Protein AF-A0A8S4R2Z7-F1 (afdb_monomer)

Foldseek 3Di:
DPPLVVLQVVVLVVLCVVVVHDVVNVDDSVVSCVVVVDDRVVVVVLVVLVVLVVVLVPDPPPDCSVVQQVDDPPPDDDDPDDDDQGSVNVNVLSVQWDWDDDPFWIKTKGDNDPPDAIDIDTGGPVQVVQWPDKDDPDSFWIWTWGDPDPPDWIEIEIEGDADALPDDVVSRVVRLVSVLVVLVPGTPHYDYDYDLNWQLAADDPPQCQAAAHQRHDDGDPSNVSVSVSCVVSSHHPVVRNDHDDDPVVVVVVVPPDDD

Radius of gyration: 25.06 Å; Cα contacts (8 Å, |Δi|>4): 316; chains: 1; bounding box: 54×55×68 Å

Sequence (259 aa):
MGLIRRLRVTQRAMERAMLGVSLRDRIRNVEIRRRTKVTDIAQRVAKLKWQWAGHIVRRKDGRWGPKVLEWQPRTGKRSVGRPPTRWTDDIKRVAGEEVREYKDYIFYYKGETKGLHGVGFMVKKELKESIIQFRSKSERIAVLDLALQEGKDPWSIIQVYAPTEQAKEEDKDLFYASLLDTIEESNKNKIVMGDFNSQIGCQQEGENNVIGLYSQGKRNKNGQKLIDLALESNLRIMNTYYKKKNKQEMDMDLTGWKT

InterPro domains:
  IPR027124 SWR1-complex protein 5/Craniofacial development protein 1/2 [PTHR23227] (104-246)
  IPR036691 Endonuclease/exonuclease/phosphatase superfamily [G3DSA:3.60.10.10] (85-256)
  IPR036691 Endonuclease/exonuclease/phosphatase superfamily [SSF56219] (101-202)

Secondary structure (DSSP, 8-state):
-HHHHHHHHHHHHHHHHHTT--GGG---HHHHHHHH-PPPHHHHHHHHHHHHHHHHHT--S--HHHHHHH----SSPPPSSSPPPPHHHHHHHHH-EEEEE-SSEEEEEE--STTS--EEEEEEGGGGGGEEEEEEEETTEEEEEE--STTSPPEEEEEEEPPPTTS-HHHHHHHHHHHHHHHHHS-SEEEEEEE------S--TT-TTTS-TT--S---HHHHHHHHHHHHTT---GGGSS-PPPHHHHHHHTT----

Structure (mmCIF, N/CA/C/O backbone):
data_AF-A0A8S4R2Z7-F1
#
_entry.id   AF-A0A8S4R2Z7-F1
#
loop_
_atom_site.group_PDB
_atom_site.id
_atom_site.type_symbol
_atom_site.label_atom_id
_atom_site.label_alt_id
_atom_site.label_comp_id
_atom_site.label_asym_id
_atom_site.label_entity_id
_atom_site.label_seq_id
_atom_site.pdbx_PDB_ins_code
_atom_site.Cartn_x
_atom_site.Cartn_y
_atom_site.Cartn_z
_atom_site.occupancy
_atom_site.B_iso_or_equiv
_atom_site.auth_seq_id
_atom_site.auth_comp_id
_atom_site.auth_asym_id
_atom_site.auth_atom_id
_atom_site.pdbx_PDB_model_num
ATOM 1 N N . MET A 1 1 ? 9.641 -14.930 -25.632 1.00 48.28 1 MET A N 1
ATOM 2 C CA . MET A 1 1 ? 10.493 -13.783 -25.225 1.00 48.28 1 MET A CA 1
ATOM 3 C C . MET A 1 1 ? 11.290 -13.153 -26.380 1.00 48.28 1 MET A C 1
ATOM 5 O O . MET A 1 1 ? 11.565 -11.964 -26.303 1.00 48.28 1 MET A O 1
ATOM 9 N N . GLY A 1 2 ? 11.634 -13.871 -27.464 1.00 60.50 2 GLY A N 1
ATOM 10 C CA . GLY A 1 2 ? 12.491 -13.328 -28.539 1.00 60.50 2 GLY A CA 1
ATOM 11 C C . GLY A 1 2 ? 11.879 -12.236 -29.436 1.00 60.50 2 GLY A C 1
ATOM 12 O O . GLY A 1 2 ? 12.575 -11.291 -29.796 1.00 60.50 2 GLY A O 1
ATOM 13 N N . LEU A 1 3 ? 10.584 -12.315 -29.767 1.00 68.81 3 LEU A N 1
ATOM 14 C CA . LEU A 1 3 ? 9.960 -11.428 -30.764 1.00 68.81 3 LEU A CA 1
ATOM 15 C C . LEU A 1 3 ? 9.839 -9.966 -30.299 1.00 68.81 3 LEU A C 1
ATOM 17 O O . LEU A 1 3 ? 10.241 -9.057 -31.015 1.00 68.81 3 LEU A O 1
ATOM 21 N N . ILE A 1 4 ? 9.362 -9.736 -29.071 1.00 71.94 4 ILE A N 1
ATOM 22 C CA . ILE A 1 4 ? 9.230 -8.383 -28.493 1.00 71.94 4 ILE A CA 1
ATOM 23 C C . ILE A 1 4 ? 10.600 -7.703 -28.377 1.00 71.94 4 ILE A C 1
ATOM 25 O O . ILE A 1 4 ? 10.726 -6.505 -28.620 1.00 71.94 4 ILE A O 1
ATOM 29 N N . ARG A 1 5 ? 11.647 -8.471 -28.047 1.00 73.69 5 ARG A N 1
ATOM 30 C CA . ARG A 1 5 ? 13.020 -7.958 -27.995 1.00 73.69 5 ARG A CA 1
ATOM 31 C C . ARG A 1 5 ? 13.500 -7.522 -29.379 1.00 73.69 5 ARG A C 1
ATOM 33 O O . ARG A 1 5 ? 14.071 -6.444 -29.478 1.00 73.69 5 ARG A O 1
ATOM 40 N N . ARG A 1 6 ? 13.230 -8.307 -30.430 1.00 75.69 6 ARG A N 1
ATOM 41 C CA . ARG A 1 6 ? 13.556 -7.940 -31.821 1.00 75.69 6 ARG A CA 1
ATOM 42 C C . ARG A 1 6 ? 12.826 -6.666 -32.248 1.00 75.69 6 ARG A C 1
ATOM 44 O O . ARG A 1 6 ? 13.482 -5.735 -32.687 1.00 75.69 6 ARG A O 1
ATOM 51 N N . LEU A 1 7 ? 11.519 -6.571 -31.990 1.00 79.38 7 LEU A N 1
ATOM 52 C CA . LEU A 1 7 ? 10.728 -5.370 -32.293 1.00 79.38 7 LEU A CA 1
ATOM 53 C C . LEU A 1 7 ? 11.243 -4.122 -31.564 1.00 79.38 7 LEU A C 1
ATOM 55 O O . LEU A 1 7 ? 11.357 -3.060 -32.168 1.00 79.38 7 LEU A O 1
ATOM 59 N N . ARG A 1 8 ? 11.618 -4.245 -30.284 1.00 82.00 8 ARG A N 1
ATOM 60 C CA . ARG A 1 8 ? 12.230 -3.138 -29.530 1.00 82.00 8 ARG A CA 1
ATOM 61 C C . ARG A 1 8 ? 13.591 -2.729 -30.089 1.00 82.00 8 ARG A C 1
ATOM 63 O O . ARG A 1 8 ? 13.918 -1.549 -30.057 1.00 82.00 8 ARG A O 1
ATOM 70 N N . VAL A 1 9 ? 14.397 -3.680 -30.561 1.00 82.31 9 VAL A N 1
ATOM 71 C CA . VAL A 1 9 ? 15.687 -3.380 -31.203 1.00 82.31 9 VAL A CA 1
ATOM 72 C C . VAL A 1 9 ? 15.461 -2.625 -32.512 1.00 82.31 9 VAL A C 1
ATOM 74 O O . VAL A 1 9 ? 16.087 -1.589 -32.710 1.00 82.31 9 VAL A O 1
ATOM 77 N N . THR A 1 10 ? 14.516 -3.071 -33.344 1.00 85.19 10 THR A N 1
ATOM 78 C CA . THR A 1 10 ? 14.155 -2.384 -34.592 1.00 85.19 10 THR A CA 1
ATOM 79 C C . THR A 1 10 ? 13.626 -0.974 -34.326 1.00 85.19 10 THR A C 1
ATOM 81 O O . THR A 1 10 ? 14.120 -0.024 -34.923 1.00 85.19 10 THR A O 1
ATOM 84 N N . GLN A 1 11 ? 12.709 -0.805 -33.364 1.00 86.81 11 GLN A N 1
ATOM 85 C CA . GLN A 1 11 ? 12.209 0.519 -32.974 1.00 86.81 11 GLN A CA 1
ATOM 86 C C . GLN A 1 11 ? 13.351 1.453 -32.548 1.00 86.81 11 GLN A C 1
ATOM 88 O O . GLN A 1 11 ? 13.414 2.587 -33.003 1.00 86.81 11 GLN A O 1
ATOM 93 N N . ARG A 1 12 ? 14.296 0.976 -31.728 1.00 85.50 12 ARG A N 1
ATOM 94 C CA . ARG A 1 12 ? 15.447 1.782 -31.276 1.00 85.50 12 ARG A CA 1
ATOM 95 C C . ARG A 1 12 ? 16.383 2.193 -32.412 1.00 85.50 12 ARG A C 1
ATOM 97 O O . ARG A 1 12 ? 17.057 3.214 -32.284 1.00 85.50 12 ARG A O 1
ATOM 104 N N . ALA A 1 13 ? 16.484 1.384 -33.465 1.00 84.38 13 ALA A N 1
ATOM 105 C CA . ALA A 1 13 ? 17.247 1.732 -34.659 1.00 84.38 13 ALA A CA 1
ATOM 106 C C . ALA A 1 13 ? 16.523 2.824 -35.464 1.00 84.38 13 ALA A C 1
ATOM 108 O O . ALA A 1 13 ? 17.146 3.804 -35.860 1.00 84.38 13 ALA A O 1
ATOM 109 N N . MET A 1 14 ? 15.200 2.707 -35.615 1.00 87.19 14 MET A N 1
ATOM 110 C CA . MET A 1 14 ? 14.375 3.710 -36.296 1.00 87.19 14 MET A CA 1
ATOM 111 C C . MET A 1 14 ? 14.349 5.051 -35.551 1.00 87.19 14 MET A C 1
ATOM 113 O O . MET A 1 14 ? 14.564 6.087 -36.166 1.00 87.19 14 MET A O 1
ATOM 117 N N . GLU A 1 15 ? 14.165 5.049 -34.227 1.00 88.56 15 GLU A N 1
ATOM 118 C CA . GLU A 1 15 ? 14.161 6.271 -33.401 1.00 88.56 15 GLU A CA 1
ATOM 119 C C . GLU A 1 15 ? 15.485 7.046 -33.503 1.00 88.56 15 GLU A C 1
ATOM 121 O O . GLU A 1 15 ? 15.496 8.275 -33.488 1.00 88.56 15 GLU A O 1
ATOM 126 N N . ARG A 1 16 ? 16.608 6.331 -33.636 1.00 87.50 16 ARG A N 1
ATOM 127 C CA . ARG A 1 16 ? 17.927 6.931 -33.874 1.00 87.50 16 ARG A CA 1
ATOM 128 C C . ARG A 1 16 ? 18.042 7.544 -35.262 1.00 87.50 16 ARG A C 1
ATOM 130 O O . ARG A 1 16 ? 18.503 8.675 -35.373 1.00 87.50 16 ARG A O 1
ATOM 137 N N . ALA A 1 17 ? 17.588 6.824 -36.287 1.00 87.44 17 ALA A N 1
ATOM 138 C CA . ALA A 1 17 ? 17.582 7.318 -37.660 1.00 87.44 17 ALA A CA 1
ATOM 139 C C . ALA A 1 17 ? 16.719 8.584 -37.807 1.00 87.44 17 ALA A C 1
ATOM 141 O O . ALA A 1 17 ? 17.158 9.543 -38.429 1.00 87.44 17 ALA A O 1
ATOM 142 N N . MET A 1 18 ? 15.547 8.629 -37.159 1.00 87.81 18 MET A N 1
ATOM 143 C CA . MET A 1 18 ? 14.659 9.802 -37.158 1.00 87.81 18 MET A CA 1
ATOM 144 C C . MET A 1 18 ? 15.311 11.062 -36.572 1.00 87.81 18 MET A C 1
ATOM 146 O O . MET A 1 18 ? 14.993 12.164 -37.002 1.00 87.81 18 MET A O 1
ATOM 150 N N . LEU A 1 19 ? 16.196 10.909 -35.582 1.00 86.0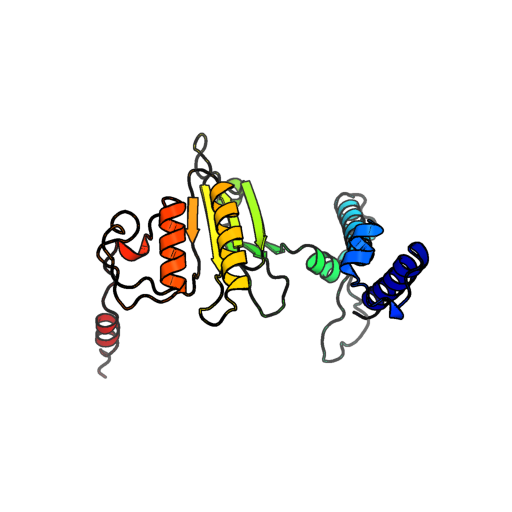6 19 LEU A N 1
ATOM 151 C CA . LEU A 1 19 ? 16.892 12.025 -34.935 1.00 86.06 19 LEU A CA 1
ATOM 152 C C . LEU A 1 19 ? 18.298 12.281 -35.503 1.00 86.06 19 LEU A C 1
ATOM 154 O O . LEU A 1 19 ? 18.997 13.148 -34.986 1.00 86.06 19 LEU A O 1
ATOM 158 N N . GLY A 1 20 ? 18.742 11.507 -36.500 1.00 88.25 20 GLY A N 1
ATOM 159 C CA . GLY A 1 20 ? 20.105 11.587 -37.033 1.00 88.25 20 GLY A CA 1
ATOM 160 C C . GLY A 1 20 ? 21.201 11.213 -36.023 1.00 88.25 20 GLY A C 1
ATOM 161 O O . GLY A 1 20 ? 22.337 11.649 -36.167 1.00 88.25 20 GLY A O 1
ATOM 162 N N . VAL A 1 21 ? 20.877 10.430 -34.987 1.00 86.38 21 VAL A N 1
ATOM 163 C CA . VAL A 1 21 ? 21.801 10.096 -33.889 1.00 86.38 21 VAL A CA 1
ATOM 164 C C . VAL A 1 21 ? 22.493 8.763 -34.154 1.00 86.38 21 VAL A C 1
ATOM 166 O O . VAL A 1 21 ? 21.847 7.724 -34.317 1.00 86.38 21 VAL A O 1
ATOM 169 N N . SER A 1 22 ? 23.820 8.764 -34.115 1.00 84.06 22 SER A N 1
ATOM 170 C CA . SER A 1 22 ? 24.653 7.573 -34.241 1.00 84.06 22 SER A CA 1
ATOM 171 C C . SER A 1 22 ? 24.889 6.887 -32.886 1.00 84.06 22 SER A C 1
ATOM 173 O O . SER A 1 22 ? 24.655 7.431 -31.806 1.00 84.06 22 SER A O 1
ATOM 175 N N . LEU A 1 23 ? 25.406 5.655 -32.912 1.00 80.00 23 LEU A N 1
ATOM 176 C CA . LEU A 1 23 ? 25.838 4.971 -31.685 1.00 80.00 23 LEU A CA 1
ATOM 177 C C . LEU A 1 23 ? 27.084 5.617 -31.049 1.00 80.00 23 LEU A C 1
ATOM 179 O O . LEU A 1 23 ? 27.321 5.417 -29.856 1.00 80.00 23 LEU A O 1
ATOM 183 N N . ARG A 1 24 ? 27.861 6.395 -31.816 1.00 83.19 24 ARG A N 1
ATOM 184 C CA . ARG A 1 24 ? 29.082 7.070 -31.341 1.00 83.19 24 ARG A CA 1
ATOM 185 C C . ARG A 1 24 ? 28.771 8.251 -30.428 1.00 83.19 24 ARG A C 1
ATOM 187 O O . ARG A 1 24 ? 29.565 8.541 -29.542 1.00 83.19 24 ARG A O 1
ATOM 194 N N . ASP A 1 25 ? 27.580 8.825 -30.563 1.00 83.69 25 ASP A N 1
ATOM 195 C CA . ASP A 1 25 ? 27.124 9.969 -29.768 1.00 83.69 25 ASP A CA 1
ATOM 196 C C . ASP A 1 25 ? 26.795 9.587 -28.315 1.00 83.69 25 ASP A C 1
ATOM 198 O O . ASP A 1 25 ? 26.502 10.447 -27.490 1.00 83.69 25 ASP A O 1
ATOM 202 N N . ARG A 1 26 ? 26.816 8.282 -27.985 1.00 82.94 26 ARG A N 1
ATOM 203 C CA . ARG A 1 26 ? 26.598 7.720 -26.635 1.00 82.94 26 ARG A CA 1
ATOM 204 C C . ARG A 1 26 ? 25.341 8.252 -25.927 1.00 82.94 26 ARG A C 1
ATOM 206 O O . ARG A 1 26 ? 25.235 8.210 -24.701 1.00 82.94 26 ARG A O 1
ATOM 213 N N . ILE A 1 27 ? 24.341 8.678 -26.700 1.00 82.69 27 ILE A N 1
ATOM 214 C CA . ILE A 1 27 ? 23.074 9.183 -26.174 1.00 82.69 27 ILE A CA 1
ATOM 215 C C . ILE A 1 27 ? 22.251 8.015 -25.622 1.00 82.69 27 ILE A C 1
ATOM 217 O O . ILE A 1 27 ? 22.022 6.993 -26.287 1.00 82.69 27 ILE A O 1
ATOM 221 N N . ARG A 1 28 ? 21.785 8.167 -24.378 1.00 82.81 28 ARG A N 1
ATOM 222 C CA . ARG A 1 28 ? 20.951 7.170 -23.697 1.00 82.81 28 ARG A CA 1
ATOM 223 C C . ARG A 1 28 ? 19.617 6.996 -24.432 1.00 82.81 28 ARG A C 1
ATOM 225 O O . ARG A 1 28 ? 18.986 7.961 -24.847 1.00 82.81 28 ARG A O 1
ATOM 232 N N . ASN A 1 29 ? 19.125 5.756 -24.504 1.00 79.81 29 ASN A N 1
ATOM 233 C CA . ASN A 1 29 ? 17.833 5.442 -25.140 1.00 79.81 29 ASN A CA 1
ATOM 234 C C . ASN A 1 29 ? 16.643 6.190 -24.506 1.00 79.81 29 ASN A C 1
ATOM 236 O O . ASN A 1 29 ? 15.645 6.426 -25.177 1.00 79.81 29 ASN A O 1
ATOM 240 N N . VAL A 1 30 ? 16.739 6.550 -23.222 1.00 80.94 30 VAL A N 1
ATOM 241 C CA . VAL A 1 30 ? 15.706 7.326 -22.511 1.00 80.94 30 VAL A CA 1
ATOM 242 C C . VAL A 1 30 ? 15.575 8.734 -23.102 1.00 80.94 30 VAL A C 1
ATOM 244 O O . VAL A 1 30 ? 14.466 9.202 -23.334 1.00 80.94 30 VAL A O 1
ATOM 247 N N . GLU A 1 31 ? 16.701 9.366 -23.434 1.00 81.00 31 GLU A N 1
ATOM 248 C CA . GLU A 1 31 ? 16.740 10.710 -24.017 1.00 81.00 31 GLU A CA 1
ATOM 249 C C . GLU A 1 31 ? 16.212 10.715 -25.462 1.00 81.00 31 GLU A C 1
ATOM 251 O O . GLU A 1 31 ? 15.424 11.575 -25.845 1.00 81.00 31 GLU A O 1
ATOM 256 N N . ILE A 1 32 ? 16.550 9.687 -26.247 1.00 83.06 32 ILE A N 1
ATOM 257 C CA . ILE A 1 32 ? 16.016 9.486 -27.607 1.00 83.06 32 ILE A CA 1
ATOM 258 C C . ILE A 1 32 ? 14.482 9.351 -27.583 1.00 83.06 32 ILE A C 1
ATOM 260 O O . ILE A 1 32 ? 13.784 9.932 -28.416 1.00 83.06 32 ILE A O 1
ATOM 264 N N . ARG A 1 33 ? 13.934 8.638 -26.592 1.00 83.06 33 ARG A N 1
ATOM 265 C CA . ARG A 1 33 ? 12.480 8.491 -26.404 1.00 83.06 33 ARG A CA 1
ATOM 266 C C . ARG A 1 33 ? 11.804 9.787 -25.980 1.00 83.06 33 ARG A C 1
ATOM 268 O O . ARG A 1 33 ? 10.736 10.105 -26.493 1.00 83.06 33 ARG A O 1
ATOM 275 N N . ARG A 1 34 ? 12.436 10.558 -25.089 1.00 83.81 34 ARG A N 1
ATOM 276 C CA . ARG A 1 34 ? 11.942 11.881 -24.679 1.00 83.81 34 ARG A CA 1
ATOM 277 C C . ARG A 1 34 ? 11.800 12.823 -25.879 1.00 83.81 34 ARG A C 1
ATOM 279 O O . ARG A 1 34 ? 10.815 13.552 -25.962 1.00 83.81 34 ARG A O 1
ATOM 286 N N . ARG A 1 35 ? 12.758 12.785 -26.810 1.00 84.62 35 ARG A N 1
ATOM 287 C CA . ARG A 1 35 ? 12.764 13.620 -28.023 1.00 84.62 35 ARG A CA 1
ATOM 288 C C . ARG A 1 35 ? 11.758 13.157 -29.076 1.00 84.62 35 ARG A C 1
ATOM 290 O O . ARG A 1 35 ? 11.030 13.980 -29.614 1.00 84.62 35 ARG A O 1
ATOM 297 N N . THR A 1 36 ? 11.696 11.855 -29.354 1.00 83.44 36 THR A N 1
ATOM 298 C CA . THR A 1 36 ? 10.796 11.302 -30.385 1.00 83.44 36 THR A CA 1
ATOM 299 C C . THR A 1 36 ? 9.334 11.235 -29.947 1.00 83.44 36 THR A C 1
ATOM 301 O O . THR A 1 36 ? 8.452 11.260 -30.800 1.00 83.44 36 THR A O 1
ATOM 304 N N . LYS A 1 37 ? 9.059 11.123 -28.637 1.00 82.44 37 LYS A N 1
ATOM 305 C CA . LYS A 1 37 ? 7.712 10.924 -28.061 1.00 82.44 37 LYS A CA 1
ATOM 306 C C . LYS A 1 37 ? 6.954 9.712 -28.638 1.00 82.44 37 LYS A C 1
ATOM 308 O O . LYS A 1 37 ? 5.743 9.592 -28.460 1.00 82.44 37 LYS A O 1
ATOM 313 N N . VAL A 1 38 ? 7.652 8.792 -29.309 1.00 79.81 38 VAL A N 1
ATOM 314 C CA . VAL A 1 38 ? 7.062 7.582 -29.890 1.00 79.81 38 VAL A CA 1
ATOM 315 C C . VAL A 1 38 ? 6.774 6.578 -28.774 1.00 79.81 38 VAL A C 1
ATOM 317 O O . VAL A 1 38 ? 7.614 6.297 -27.920 1.00 79.81 38 VAL A O 1
ATOM 320 N N . THR A 1 39 ? 5.568 6.012 -28.775 1.00 77.88 39 THR A N 1
ATOM 321 C CA . THR A 1 39 ? 5.157 5.005 -27.788 1.00 77.88 39 THR A CA 1
ATOM 322 C C . THR A 1 39 ? 5.949 3.702 -27.949 1.00 77.88 39 THR A C 1
ATOM 324 O O . THR A 1 39 ? 6.154 3.240 -29.073 1.00 77.88 39 THR A O 1
ATOM 327 N N . ASP A 1 40 ? 6.353 3.058 -26.847 1.00 80.06 40 ASP A N 1
ATOM 328 C CA . ASP A 1 40 ? 7.082 1.778 -26.894 1.00 80.06 40 ASP A CA 1
ATOM 329 C C . ASP A 1 40 ? 6.234 0.703 -27.594 1.00 80.06 40 ASP A C 1
ATOM 331 O O . ASP A 1 40 ? 5.074 0.472 -27.243 1.00 80.06 40 ASP A O 1
ATOM 335 N N . ILE A 1 41 ? 6.813 0.011 -28.577 1.00 80.75 41 ILE A N 1
ATOM 336 C CA . ILE A 1 41 ? 6.111 -0.999 -29.374 1.00 80.75 41 ILE A CA 1
ATOM 337 C C . ILE A 1 41 ? 5.559 -2.125 -28.504 1.00 80.75 41 ILE A C 1
ATOM 339 O O . ILE A 1 41 ? 4.491 -2.655 -28.798 1.00 80.75 41 ILE A O 1
ATOM 343 N N . ALA A 1 42 ? 6.224 -2.472 -27.397 1.00 70.19 42 ALA A N 1
ATOM 344 C CA . ALA A 1 42 ? 5.697 -3.486 -26.496 1.00 70.19 42 ALA A CA 1
ATOM 345 C C . ALA A 1 42 ? 4.455 -2.978 -25.753 1.00 70.19 42 ALA A C 1
ATOM 347 O O . ALA A 1 42 ? 3.507 -3.742 -25.599 1.00 70.19 42 ALA A O 1
ATOM 348 N N . GLN A 1 43 ? 4.424 -1.699 -25.359 1.00 70.69 43 GLN A N 1
ATOM 349 C CA . GLN A 1 43 ? 3.234 -1.072 -24.770 1.00 70.69 43 GLN A CA 1
ATOM 350 C C . GLN A 1 43 ? 2.092 -0.976 -25.790 1.00 70.69 43 GLN A C 1
ATOM 352 O O . GLN A 1 43 ? 0.944 -1.276 -25.468 1.00 70.69 43 GLN A O 1
ATOM 357 N N . ARG A 1 44 ? 2.395 -0.625 -27.046 1.00 76.19 44 ARG A N 1
ATOM 358 C CA . ARG A 1 44 ? 1.402 -0.577 -28.130 1.00 76.19 44 ARG A CA 1
ATOM 359 C C . ARG A 1 44 ? 0.812 -1.959 -28.421 1.00 76.19 44 ARG A C 1
ATOM 361 O O . ARG A 1 44 ? -0.405 -2.092 -28.499 1.00 76.19 44 ARG A O 1
ATOM 368 N N . VAL A 1 45 ? 1.654 -2.987 -28.536 1.00 69.81 45 VAL A N 1
ATOM 369 C CA . VAL A 1 45 ? 1.226 -4.381 -28.743 1.00 69.81 45 VAL A CA 1
ATOM 370 C C . VAL A 1 45 ? 0.402 -4.881 -27.556 1.00 69.81 45 VAL A C 1
ATOM 372 O O . VAL A 1 45 ? -0.639 -5.499 -27.766 1.00 69.81 45 VAL A O 1
ATOM 375 N N . ALA A 1 46 ? 0.818 -4.579 -26.324 1.00 62.84 46 ALA A N 1
ATOM 376 C CA . ALA A 1 46 ? 0.052 -4.872 -25.114 1.00 62.84 46 ALA A CA 1
ATOM 377 C C . ALA A 1 46 ? -1.343 -4.228 -25.152 1.00 62.84 46 ALA A C 1
ATOM 379 O O . ALA A 1 46 ? -2.345 -4.917 -24.977 1.00 62.84 46 ALA A O 1
ATOM 380 N N . LYS A 1 47 ? -1.424 -2.930 -25.465 1.00 66.75 47 LYS A N 1
ATOM 381 C CA . LYS A 1 47 ? -2.689 -2.190 -25.572 1.00 66.75 47 LYS A CA 1
ATOM 382 C C . LYS A 1 47 ? -3.619 -2.773 -26.639 1.00 66.75 47 LYS A C 1
ATOM 384 O O . LYS A 1 47 ? -4.808 -2.933 -26.385 1.00 66.75 47 LYS A O 1
ATOM 389 N N . LEU A 1 48 ? -3.089 -3.127 -27.809 1.00 70.44 48 LEU A N 1
ATOM 390 C CA . LEU A 1 48 ? -3.879 -3.727 -28.890 1.00 70.44 48 LEU A CA 1
ATOM 391 C C . LEU A 1 48 ? -4.405 -5.116 -28.512 1.00 70.44 48 LEU A C 1
ATOM 393 O O . LEU A 1 4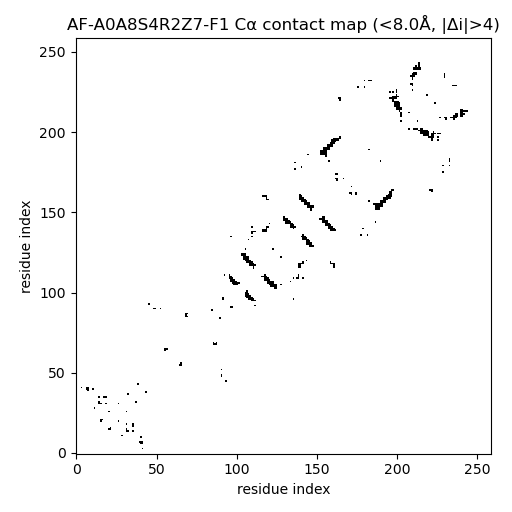8 ? -5.571 -5.418 -28.762 1.00 70.44 48 LEU A O 1
ATOM 397 N N . LYS A 1 49 ? -3.580 -5.937 -27.849 1.00 61.78 49 LYS A N 1
ATOM 398 C CA . LYS A 1 49 ? -4.019 -7.229 -27.302 1.00 61.78 49 LYS A CA 1
ATOM 399 C C . LYS A 1 49 ? -5.140 -7.055 -26.281 1.00 61.78 49 LYS A C 1
ATOM 401 O O . LYS A 1 49 ? -6.113 -7.800 -26.338 1.00 61.78 49 LYS A O 1
ATOM 406 N N . TRP A 1 50 ? -5.045 -6.047 -25.414 1.00 55.22 50 TRP A N 1
ATOM 407 C CA . TRP A 1 50 ? -6.081 -5.712 -24.435 1.00 55.22 50 TRP A CA 1
ATOM 408 C C . TRP A 1 50 ? -7.392 -5.246 -25.055 1.00 55.22 50 TRP A C 1
ATOM 410 O O . TRP A 1 50 ? -8.461 -5.725 -24.681 1.00 55.22 50 TRP A O 1
ATOM 420 N N . GLN A 1 51 ? -7.323 -4.339 -26.028 1.00 65.31 51 GLN A N 1
ATOM 421 C CA . GLN A 1 51 ? -8.503 -3.847 -26.737 1.00 65.31 51 GLN A CA 1
ATOM 422 C C . GLN A 1 51 ? -9.213 -4.976 -27.486 1.00 65.31 51 GLN A C 1
ATOM 424 O O . GLN A 1 51 ? -10.439 -5.076 -27.426 1.00 65.31 51 GLN A O 1
ATOM 429 N N . TRP A 1 52 ? -8.445 -5.854 -28.133 1.00 62.88 52 TRP A N 1
ATOM 430 C CA . TRP A 1 52 ? -8.974 -7.032 -28.807 1.00 62.88 52 TRP A CA 1
ATOM 431 C C . TRP A 1 52 ? -9.585 -8.032 -27.817 1.00 62.88 52 TRP A C 1
ATOM 433 O O . TRP A 1 52 ? -10.726 -8.441 -28.009 1.00 62.88 52 TRP A O 1
ATOM 443 N N . ALA A 1 53 ? -8.895 -8.357 -26.719 1.00 55.16 53 ALA A N 1
ATOM 444 C CA . ALA A 1 53 ? -9.412 -9.247 -25.678 1.00 55.16 53 ALA A CA 1
ATOM 445 C C . ALA A 1 53 ? -10.735 -8.729 -25.093 1.00 55.16 53 ALA A C 1
ATOM 447 O O . ALA A 1 53 ? -11.723 -9.460 -25.052 1.00 55.16 53 ALA A O 1
ATOM 448 N N . GLY A 1 54 ? -10.790 -7.444 -24.731 1.00 53.47 54 GLY A N 1
ATOM 449 C CA . GLY A 1 54 ? -12.018 -6.812 -24.255 1.00 53.47 54 GLY A CA 1
ATOM 450 C C . GLY A 1 54 ? -13.129 -6.825 -25.307 1.00 53.47 54 GLY A C 1
ATOM 451 O O . GLY A 1 54 ? -14.291 -7.043 -24.973 1.00 53.47 54 GLY A O 1
ATOM 452 N N . HIS A 1 55 ? -12.794 -6.624 -26.584 1.00 68.06 55 HIS A N 1
ATOM 453 C CA . HIS A 1 55 ? -13.764 -6.705 -27.672 1.00 68.06 55 HIS A CA 1
ATOM 454 C C . HIS A 1 55 ? -14.343 -8.119 -27.821 1.00 68.06 55 HIS A C 1
ATOM 456 O O . HIS A 1 55 ? -15.546 -8.238 -28.011 1.00 68.06 55 HIS A O 1
ATOM 462 N N . ILE A 1 56 ? -13.528 -9.172 -27.685 1.00 62.22 56 ILE A N 1
ATOM 463 C CA . ILE A 1 56 ? -13.981 -10.572 -27.741 1.00 62.22 56 ILE A CA 1
ATOM 464 C C . ILE A 1 56 ? -14.871 -10.932 -26.543 1.00 62.22 56 ILE A C 1
ATOM 466 O O . ILE A 1 56 ? -15.913 -11.546 -26.747 1.00 62.22 56 ILE A O 1
ATOM 470 N N . VAL A 1 57 ? -14.520 -10.507 -25.322 1.00 58.75 57 VAL A N 1
ATOM 471 C CA . VAL A 1 57 ? -15.313 -10.771 -24.099 1.00 58.75 57 VAL A CA 1
ATOM 472 C C . VAL A 1 57 ? -16.698 -10.113 -24.147 1.00 58.75 57 VAL A C 1
ATOM 474 O O . VAL A 1 57 ? -17.660 -10.651 -23.610 1.00 58.75 57 VAL A O 1
ATOM 477 N N . ARG A 1 58 ? -16.829 -8.963 -24.819 1.00 64.88 58 ARG A N 1
ATOM 478 C CA . ARG A 1 58 ? -18.113 -8.258 -24.973 1.00 64.88 58 ARG A CA 1
ATOM 479 C C . ARG A 1 58 ? -19.042 -8.868 -26.028 1.00 64.88 58 ARG A C 1
ATOM 481 O O . ARG A 1 58 ? -20.190 -8.440 -26.126 1.00 64.88 58 ARG A O 1
ATOM 488 N N . ARG A 1 59 ? -18.585 -9.838 -26.828 1.00 61.97 59 ARG A N 1
ATOM 489 C CA . ARG A 1 59 ? -19.444 -10.498 -27.822 1.00 61.97 59 ARG A CA 1
ATOM 490 C C . ARG A 1 59 ? -20.222 -11.649 -27.187 1.00 61.97 59 ARG A C 1
ATOM 492 O O . ARG A 1 59 ? -19.648 -12.485 -26.499 1.00 61.97 59 ARG A O 1
ATOM 499 N N . LYS A 1 60 ? -21.521 -11.725 -27.483 1.00 58.84 60 LYS A N 1
ATOM 500 C CA . LYS A 1 60 ? -22.424 -12.817 -27.065 1.00 58.84 60 LYS A CA 1
ATOM 501 C C . LYS A 1 60 ? -22.779 -13.781 -28.211 1.00 58.84 60 LYS A C 1
ATOM 503 O O . LYS A 1 60 ? -23.660 -14.614 -28.063 1.00 58.84 60 LYS A O 1
ATOM 508 N N . ASP A 1 61 ? -22.105 -13.678 -29.358 1.00 65.25 61 ASP A N 1
ATOM 509 C CA . ASP A 1 61 ? -22.517 -14.276 -30.639 1.00 65.25 61 ASP A CA 1
ATOM 510 C C . ASP A 1 61 ? -22.091 -15.744 -30.853 1.00 65.25 61 ASP A C 1
ATOM 512 O O . ASP A 1 61 ? -22.185 -16.254 -31.967 1.00 65.25 61 ASP A O 1
ATOM 516 N N . GLY A 1 62 ? -21.612 -16.446 -29.817 1.00 59.88 62 GLY A N 1
ATOM 517 C CA . GLY A 1 62 ? -21.307 -17.888 -29.867 1.00 59.88 62 GLY A CA 1
ATOM 518 C C . GLY A 1 62 ? -20.219 -18.312 -30.871 1.00 59.88 62 GLY A C 1
ATOM 519 O O . GLY A 1 62 ? -19.954 -19.508 -31.030 1.00 59.88 62 GLY A O 1
ATOM 520 N N . ARG A 1 63 ? -19.572 -17.355 -31.550 1.00 64.69 63 ARG A N 1
ATOM 521 C CA . ARG A 1 63 ? -18.518 -17.592 -32.544 1.00 64.69 63 ARG A CA 1
ATOM 522 C C . ARG A 1 63 ? -17.249 -18.128 -31.883 1.00 64.69 63 ARG A C 1
ATOM 524 O O . ARG A 1 63 ? -17.081 -18.103 -30.671 1.00 64.69 63 ARG A O 1
ATOM 531 N N . TRP A 1 64 ? -16.304 -18.597 -32.689 1.00 55.97 64 TRP A N 1
ATOM 532 C CA . TRP A 1 64 ? -15.078 -19.244 -32.210 1.00 55.97 64 TRP A CA 1
ATOM 533 C C . TRP A 1 64 ? -14.160 -18.354 -31.347 1.00 55.97 64 TRP A C 1
ATOM 535 O O . TRP A 1 64 ? -13.282 -18.888 -30.683 1.00 55.97 64 TRP A O 1
ATOM 545 N N . GLY A 1 65 ? -14.354 -17.029 -31.303 1.00 61.94 65 GLY A N 1
ATOM 546 C CA . GLY A 1 65 ? -13.487 -16.078 -30.584 1.00 61.94 65 GLY A CA 1
ATOM 547 C C . GLY A 1 65 ? -13.261 -16.413 -29.098 1.00 61.94 65 GLY A C 1
ATOM 548 O O . GLY A 1 65 ? -12.112 -16.628 -28.711 1.00 61.94 65 GLY A O 1
ATOM 549 N N . PRO A 1 66 ? -14.320 -16.529 -28.274 1.00 61.84 66 PRO A N 1
ATOM 550 C CA . PRO A 1 66 ? -14.210 -17.007 -26.894 1.00 61.84 66 PRO A CA 1
ATOM 551 C C . PRO A 1 66 ? -13.616 -18.417 -26.788 1.00 61.84 66 PRO A C 1
ATOM 553 O O . PRO A 1 66 ? -12.764 -18.666 -25.940 1.00 61.84 66 PRO A O 1
ATOM 556 N N . LYS A 1 67 ? -13.980 -19.327 -27.705 1.00 58.94 67 LYS A N 1
ATOM 557 C CA . LYS A 1 67 ? -13.452 -20.701 -27.716 1.00 58.94 67 LYS A CA 1
ATOM 558 C C . LYS A 1 67 ? -11.939 -20.730 -27.944 1.00 58.94 67 LYS A C 1
ATOM 560 O O . LYS A 1 67 ? -11.265 -21.512 -27.293 1.00 58.94 67 LYS A O 1
ATOM 565 N N . VAL A 1 68 ? -11.393 -19.861 -28.800 1.00 58.56 68 VAL A N 1
ATOM 566 C CA . VAL A 1 68 ? -9.949 -19.746 -29.096 1.00 58.56 68 VAL A CA 1
ATOM 567 C C . VAL A 1 68 ? -9.142 -19.222 -27.897 1.00 58.56 68 VAL A C 1
ATOM 569 O O . VAL A 1 68 ? -7.984 -19.607 -27.741 1.00 58.56 68 VAL A O 1
ATOM 572 N N . LEU A 1 69 ? -9.733 -18.399 -27.018 1.00 57.03 69 LEU A N 1
ATOM 573 C CA . LEU A 1 69 ? -9.075 -17.929 -25.784 1.00 57.03 69 LEU A CA 1
ATOM 574 C C . LEU 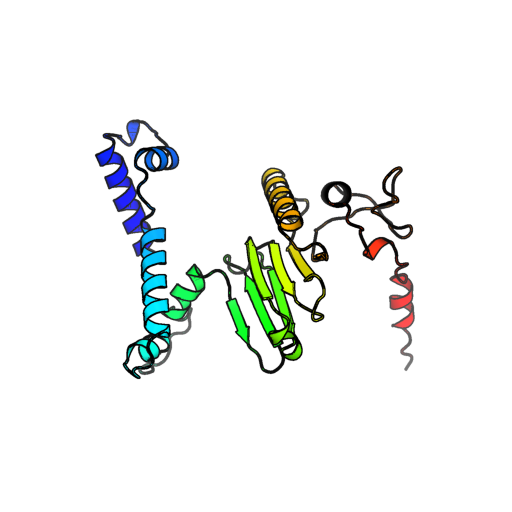A 1 69 ? -8.805 -19.074 -24.791 1.00 57.03 69 LEU A C 1
ATOM 576 O O . LEU A 1 69 ? -7.784 -19.077 -24.094 1.00 57.03 69 LEU A O 1
ATOM 580 N N . GLU A 1 70 ? -9.717 -20.041 -24.738 1.00 52.78 70 GLU A N 1
ATOM 581 C CA . GLU A 1 70 ? -9.675 -21.189 -23.824 1.00 52.78 70 GLU A CA 1
ATOM 582 C C . GLU A 1 70 ? -9.138 -22.468 -24.480 1.00 52.78 70 GLU A C 1
ATOM 584 O O . GLU A 1 70 ? -8.835 -23.445 -23.786 1.00 52.78 70 GLU A O 1
ATOM 589 N N . TRP A 1 71 ? -9.013 -22.461 -25.810 1.00 53.41 71 TRP A N 1
ATOM 590 C CA . TRP A 1 71 ? -8.694 -23.636 -26.606 1.00 53.41 71 TRP A CA 1
ATOM 591 C C . TRP A 1 71 ? -7.350 -24.251 -26.211 1.00 53.41 71 TRP A C 1
ATOM 593 O O . TRP A 1 71 ? -6.326 -23.577 -26.075 1.00 53.41 71 TRP A O 1
ATOM 603 N N . GLN A 1 72 ? -7.362 -25.572 -26.054 1.00 52.28 72 GLN A N 1
ATOM 604 C CA . GLN A 1 72 ? -6.191 -26.398 -25.791 1.00 52.28 72 GLN A CA 1
ATOM 605 C C . GLN A 1 72 ? -6.027 -27.375 -26.960 1.00 52.28 72 GLN A C 1
ATOM 607 O O . GLN A 1 72 ? -7.006 -28.040 -27.311 1.00 52.28 72 GLN A O 1
ATOM 612 N N . PRO A 1 73 ? -4.820 -27.553 -27.522 1.00 52.34 73 PRO A N 1
ATOM 613 C CA . PRO A 1 73 ? -4.579 -28.648 -28.449 1.00 52.34 73 PRO A CA 1
ATOM 614 C C . PRO A 1 73 ? -4.695 -29.969 -27.672 1.00 52.34 73 PRO A C 1
ATOM 616 O O . PRO A 1 73 ? -3.872 -30.254 -26.802 1.00 52.34 73 PRO A O 1
ATOM 619 N N . ARG A 1 74 ? -5.748 -30.755 -27.933 1.00 50.53 74 ARG A N 1
ATOM 620 C CA . ARG A 1 74 ? -5.969 -32.075 -27.303 1.00 50.53 74 ARG A CA 1
ATOM 621 C C . ARG A 1 74 ? -5.384 -33.246 -28.099 1.00 50.53 74 ARG A C 1
ATOM 623 O O . ARG A 1 74 ? -5.515 -34.390 -27.685 1.00 50.53 74 ARG A O 1
ATOM 630 N N . THR A 1 75 ? -4.713 -32.985 -29.212 1.00 46.81 75 THR A N 1
ATOM 631 C CA . THR A 1 75 ? -4.146 -34.022 -30.079 1.00 46.81 75 THR A CA 1
ATOM 632 C C . THR A 1 75 ? -2.642 -34.150 -29.846 1.00 46.81 75 THR A C 1
ATOM 634 O O . THR A 1 75 ? -1.847 -33.527 -30.545 1.00 46.81 75 THR A O 1
ATOM 637 N N . GLY A 1 76 ? -2.249 -34.930 -28.832 1.00 56.72 76 GLY A N 1
ATOM 638 C CA . GLY A 1 76 ? -0.858 -35.367 -28.634 1.00 56.72 76 GLY A CA 1
ATOM 639 C C . GLY A 1 76 ? -0.466 -35.646 -27.177 1.00 56.72 76 GLY A C 1
ATOM 640 O O . GLY A 1 76 ? -0.916 -34.961 -26.256 1.00 56.72 76 GLY A O 1
ATOM 641 N N . LYS A 1 77 ? 0.404 -36.646 -26.957 1.00 54.09 77 LYS A N 1
ATOM 642 C CA . LYS A 1 77 ? 1.049 -36.886 -25.651 1.00 54.09 77 LYS A CA 1
ATOM 643 C C . LYS A 1 77 ? 1.961 -35.697 -25.311 1.00 54.09 77 LYS A C 1
ATOM 645 O O . LYS A 1 77 ? 2.771 -35.279 -26.134 1.00 54.09 77 LYS A O 1
ATOM 650 N N . ARG A 1 78 ? 1.813 -35.141 -24.102 1.00 52.28 78 ARG A N 1
ATOM 651 C CA . ARG A 1 78 ? 2.605 -33.997 -23.613 1.00 52.28 78 ARG A CA 1
ATOM 652 C C . ARG A 1 78 ? 4.060 -34.412 -23.366 1.00 52.28 78 ARG A C 1
ATOM 654 O O . ARG A 1 78 ? 4.298 -35.420 -22.709 1.00 52.28 78 ARG A O 1
ATOM 661 N N . SER A 1 79 ? 5.019 -33.607 -23.818 1.00 51.84 79 SER A N 1
ATOM 662 C CA . SER A 1 79 ? 6.420 -33.704 -23.387 1.00 51.84 79 SER A CA 1
ATOM 663 C C . SER A 1 79 ? 6.565 -33.274 -21.921 1.00 51.84 79 SER A C 1
ATOM 665 O O . SER A 1 79 ? 5.906 -32.323 -21.493 1.00 51.84 79 SER A O 1
ATOM 667 N N . VAL A 1 80 ? 7.450 -33.921 -21.161 1.00 49.47 80 VAL A N 1
ATOM 668 C CA . VAL A 1 80 ? 7.786 -33.518 -19.785 1.00 49.47 80 VAL A CA 1
ATOM 669 C C . VAL A 1 80 ? 8.546 -32.182 -19.830 1.00 49.47 80 VAL A C 1
ATOM 671 O O . VAL A 1 80 ? 9.650 -32.114 -20.360 1.00 49.47 80 VAL A O 1
ATOM 674 N N . GLY A 1 81 ? 7.931 -31.098 -19.341 1.00 60.44 81 GLY A N 1
ATOM 675 C CA . GLY A 1 81 ? 8.505 -29.746 -19.359 1.00 60.44 81 GLY A CA 1
ATOM 676 C C . GLY A 1 81 ? 7.470 -28.621 -19.207 1.00 60.44 81 GLY A C 1
ATOM 677 O O . GLY A 1 81 ? 6.272 -28.869 -19.057 1.00 60.44 81 GLY A O 1
ATOM 678 N N . ARG A 1 82 ? 7.932 -27.358 -19.230 1.00 42.84 82 ARG A N 1
ATOM 679 C CA . ARG A 1 82 ? 7.082 -26.159 -19.062 1.00 42.84 82 ARG A CA 1
ATOM 680 C C . ARG A 1 82 ? 5.969 -26.127 -20.129 1.00 42.84 82 ARG A C 1
ATOM 682 O O . ARG A 1 82 ? 6.299 -26.127 -21.314 1.00 42.84 82 ARG A O 1
ATOM 689 N N . PRO A 1 83 ? 4.682 -26.023 -19.750 1.00 55.69 83 PRO A N 1
ATOM 690 C CA . PRO A 1 83 ? 3.586 -26.014 -20.715 1.00 55.69 83 PRO A CA 1
ATOM 691 C C . PRO A 1 83 ? 3.670 -24.840 -21.711 1.00 55.69 83 PRO A C 1
ATOM 693 O O . PRO A 1 83 ? 4.122 -23.753 -21.328 1.00 55.69 83 PRO A O 1
ATOM 696 N N . PRO A 1 84 ? 3.187 -25.009 -22.958 1.00 51.38 84 PRO A N 1
ATOM 697 C CA . PRO A 1 84 ? 3.016 -23.905 -23.900 1.00 51.38 84 PRO A CA 1
ATOM 698 C C . PRO A 1 84 ? 2.068 -22.844 -23.319 1.00 51.38 84 PRO A C 1
ATOM 700 O O . PRO A 1 84 ? 0.949 -23.165 -22.919 1.00 51.38 84 PRO A O 1
ATOM 703 N N . THR A 1 85 ? 2.508 -21.583 -23.257 1.00 50.28 85 THR A N 1
ATOM 704 C CA . THR A 1 85 ? 1.683 -20.462 -22.765 1.00 50.28 85 THR A CA 1
ATOM 705 C C . THR A 1 85 ? 0.477 -20.224 -23.669 1.00 50.28 85 THR A C 1
ATOM 707 O O . THR A 1 85 ? 0.642 -20.093 -24.883 1.00 50.28 85 THR A O 1
ATOM 710 N N . ARG A 1 86 ? -0.715 -20.112 -23.077 1.00 54.56 86 ARG A N 1
ATOM 711 C CA . ARG A 1 86 ? -1.959 -19.760 -23.773 1.00 54.56 86 ARG A CA 1
ATOM 712 C C . ARG A 1 86 ? -2.003 -18.268 -24.089 1.00 54.56 86 ARG A C 1
ATOM 714 O O . ARG A 1 86 ? -1.314 -17.459 -23.469 1.00 54.56 86 ARG A O 1
ATOM 721 N N . TRP A 1 87 ? -2.887 -17.885 -25.006 1.00 49.41 87 TRP A N 1
ATOM 722 C CA . TRP A 1 87 ? -3.184 -16.473 -25.267 1.00 49.41 87 TRP A CA 1
ATOM 723 C C . TRP A 1 87 ? -3.777 -15.781 -24.029 1.00 49.41 87 TRP A C 1
ATOM 725 O O . TRP A 1 87 ? -3.431 -14.644 -23.725 1.00 49.41 87 TRP A O 1
ATOM 735 N N . THR A 1 88 ? -4.584 -16.508 -23.254 1.00 52.62 88 THR A N 1
ATOM 736 C CA . THR A 1 88 ? -5.075 -16.087 -21.935 1.00 52.62 88 THR A CA 1
ATOM 737 C C . THR A 1 88 ? -3.951 -15.884 -20.921 1.00 52.62 88 THR A C 1
ATOM 739 O O . THR A 1 88 ? -4.012 -14.930 -20.157 1.00 52.62 88 THR A O 1
ATOM 742 N N . ASP A 1 89 ? -2.897 -16.703 -20.938 1.00 53.69 89 ASP A N 1
ATOM 743 C CA . ASP A 1 89 ? -1.737 -16.522 -20.052 1.00 53.69 89 ASP A CA 1
ATOM 744 C C . ASP A 1 89 ? -0.904 -15.285 -20.439 1.00 53.69 89 ASP A C 1
ATOM 746 O O . ASP A 1 89 ? -0.310 -14.634 -19.581 1.00 53.69 89 ASP A O 1
ATOM 750 N N . ASP A 1 90 ? -0.864 -14.940 -21.731 1.00 53.16 90 ASP A N 1
ATOM 751 C CA . ASP A 1 90 ? -0.205 -13.730 -22.232 1.00 53.16 90 ASP A CA 1
ATOM 752 C C . ASP A 1 90 ? -1.007 -12.465 -21.902 1.00 53.16 90 ASP A C 1
ATOM 754 O O . ASP A 1 90 ? -0.420 -11.461 -21.518 1.00 53.16 90 ASP A O 1
ATOM 758 N N . ILE A 1 91 ? -2.339 -12.534 -21.978 1.00 47.09 91 ILE A N 1
ATOM 759 C CA . ILE A 1 91 ? -3.245 -11.476 -21.518 1.00 47.09 91 ILE A CA 1
ATOM 760 C C . ILE A 1 91 ? -3.099 -11.291 -19.999 1.00 47.09 91 ILE A C 1
ATOM 762 O O . ILE A 1 91 ? -2.769 -10.199 -19.562 1.00 47.09 91 ILE A O 1
ATOM 766 N N . LYS A 1 92 ? -3.219 -12.353 -19.191 1.00 52.03 92 LYS A N 1
ATOM 767 C CA . LYS A 1 92 ? -3.060 -12.299 -17.720 1.00 52.03 92 LYS A CA 1
ATOM 768 C C . LYS A 1 92 ? -1.737 -11.665 -17.284 1.00 52.03 92 LYS A C 1
ATOM 770 O O . LYS A 1 92 ? -1.713 -10.827 -16.392 1.00 52.03 92 LYS A O 1
ATOM 775 N N . ARG A 1 93 ? -0.642 -11.988 -17.976 1.00 48.00 93 ARG A N 1
ATOM 776 C CA . ARG A 1 93 ? 0.687 -11.412 -17.719 1.00 48.00 93 ARG A CA 1
ATOM 777 C C . ARG A 1 93 ? 0.768 -9.898 -17.943 1.00 48.00 93 ARG A C 1
ATOM 779 O O . ARG A 1 93 ? 1.613 -9.251 -17.342 1.00 48.00 93 ARG A O 1
ATOM 786 N N . VAL A 1 94 ? -0.054 -9.337 -18.825 1.00 42.59 94 VAL A N 1
ATOM 787 C CA . VAL A 1 94 ? -0.074 -7.895 -19.124 1.00 42.59 94 VAL A CA 1
ATOM 788 C C . VAL A 1 94 ? -1.124 -7.172 -18.255 1.00 42.59 94 VAL A C 1
ATOM 790 O O . VAL A 1 94 ? -1.228 -5.954 -18.328 1.00 42.59 94 VAL A O 1
ATOM 793 N N . ALA A 1 95 ? -1.912 -7.902 -17.451 1.00 42.03 95 ALA A N 1
ATOM 794 C CA . ALA A 1 95 ? -3.070 -7.372 -16.715 1.00 42.03 95 ALA A CA 1
ATOM 795 C C . ALA A 1 95 ? -2.708 -6.939 -15.302 1.00 42.03 95 ALA A C 1
ATOM 797 O O . ALA A 1 95 ? -3.397 -6.105 -14.734 1.00 42.03 95 ALA A O 1
ATOM 798 N N . GLY A 1 96 ? -1.663 -7.545 -14.730 1.00 46.06 96 GLY A N 1
ATOM 799 C CA . GLY A 1 96 ? -1.179 -7.288 -13.373 1.00 46.06 96 GLY A CA 1
ATOM 800 C C . GLY A 1 96 ? -2.126 -7.725 -12.249 1.00 46.06 96 GLY A C 1
ATOM 801 O O . GLY A 1 96 ? -1.651 -8.087 -11.183 1.00 46.06 96 GLY A O 1
ATOM 802 N N . GLU A 1 97 ? -3.437 -7.751 -12.472 1.00 56.19 97 GLU A N 1
ATOM 803 C CA . GLU A 1 97 ? -4.452 -8.034 -11.458 1.00 56.19 97 GLU A CA 1
ATOM 804 C C . GLU A 1 97 ? -5.107 -9.391 -11.746 1.00 56.19 97 GLU A C 1
ATOM 806 O O . GLU A 1 97 ? -5.838 -9.563 -12.724 1.00 56.19 97 GLU A O 1
ATOM 811 N N . GLU A 1 98 ? -4.819 -10.393 -10.914 1.00 62.16 98 GLU A N 1
ATOM 812 C CA . GLU A 1 98 ? -5.541 -11.662 -10.937 1.00 62.16 98 GLU A CA 1
ATOM 813 C C . GLU A 1 98 ? -6.670 -11.620 -9.904 1.00 62.16 98 GLU A C 1
ATOM 815 O O . GLU A 1 98 ? -6.423 -11.610 -8.699 1.00 62.16 98 GLU A O 1
ATOM 820 N N . VAL A 1 99 ? -7.918 -11.646 -10.381 1.00 64.75 99 VAL A N 1
ATOM 821 C CA . VAL A 1 99 ? -9.095 -11.941 -9.555 1.00 64.75 99 VAL A CA 1
ATOM 822 C C . VAL A 1 99 ? -9.483 -13.394 -9.798 1.00 64.75 99 VAL A C 1
ATOM 824 O O . VAL A 1 99 ? -9.770 -13.788 -10.932 1.00 64.75 99 VAL A O 1
ATOM 827 N N . ARG A 1 100 ? -9.462 -14.214 -8.747 1.00 67.19 100 ARG A N 1
ATOM 828 C CA . ARG A 1 100 ? -9.891 -15.617 -8.795 1.00 67.19 100 ARG A CA 1
ATOM 829 C C . ARG A 1 100 ? -11.043 -15.828 -7.830 1.00 67.19 100 ARG A C 1
ATOM 831 O O . ARG A 1 100 ? -10.894 -15.617 -6.632 1.00 67.19 100 ARG A O 1
ATOM 838 N N . GLU A 1 101 ? -12.177 -16.278 -8.346 1.00 66.75 101 GLU A N 1
ATOM 839 C CA . GLU A 1 101 ? -13.297 -16.696 -7.508 1.00 66.75 101 GLU A CA 1
ATOM 840 C C . GLU A 1 101 ? -13.169 -18.186 -7.173 1.00 66.75 101 GLU A C 1
ATOM 842 O O . GLU A 1 101 ? -13.041 -19.033 -8.058 1.00 66.75 101 GLU A O 1
ATOM 847 N N . TYR A 1 102 ? -13.208 -18.492 -5.882 1.00 70.31 102 TYR A N 1
ATOM 848 C CA . TYR A 1 102 ? -13.350 -19.834 -5.330 1.00 70.31 102 TYR A CA 1
ATOM 849 C C . TYR A 1 102 ? -14.780 -20.014 -4.800 1.00 70.31 102 TYR A C 1
ATOM 851 O O . TYR A 1 102 ? -15.607 -19.102 -4.873 1.00 70.31 102 TYR A O 1
ATOM 859 N N . LYS A 1 103 ? -15.091 -21.207 -4.274 1.00 70.62 103 LYS A N 1
ATOM 860 C CA . LYS A 1 103 ? -16.434 -21.528 -3.763 1.00 70.62 103 LYS A CA 1
ATOM 861 C C . LYS A 1 103 ? -16.900 -20.506 -2.714 1.00 70.62 103 LYS A C 1
ATOM 863 O O . LYS A 1 103 ? -17.972 -19.929 -2.880 1.00 70.62 103 LYS A O 1
ATOM 868 N N . ASP A 1 104 ? -16.035 -20.217 -1.740 1.00 72.81 104 ASP A N 1
ATOM 869 C CA . ASP A 1 104 ? -16.385 -19.419 -0.555 1.00 72.81 104 ASP A CA 1
ATOM 870 C C . ASP A 1 104 ? -15.654 -18.060 -0.483 1.00 72.81 104 ASP A C 1
ATOM 872 O O . ASP A 1 104 ? -16.012 -17.191 0.314 1.00 72.81 104 ASP A O 1
ATOM 876 N N . TYR A 1 105 ? -14.645 -17.840 -1.336 1.00 63.62 105 TYR A N 1
ATOM 877 C CA . TYR A 1 105 ? -13.769 -16.664 -1.283 1.00 63.62 105 TYR A CA 1
ATOM 878 C C . TYR A 1 105 ? -13.467 -16.095 -2.667 1.00 63.62 105 TYR A C 1
ATOM 880 O O . TYR A 1 105 ? -13.430 -16.813 -3.664 1.00 63.62 105 TYR A O 1
ATOM 888 N N . ILE A 1 106 ? -13.168 -14.803 -2.707 1.00 71.50 106 ILE A N 1
ATOM 889 C CA . ILE A 1 106 ? -12.624 -14.085 -3.853 1.00 71.50 106 ILE A CA 1
ATOM 890 C C . ILE A 1 106 ? -11.189 -13.709 -3.506 1.00 71.50 106 ILE A C 1
ATOM 892 O O . ILE A 1 106 ? -10.929 -13.089 -2.476 1.00 71.50 106 ILE A O 1
ATOM 896 N N . PHE A 1 107 ? -10.254 -14.108 -4.356 1.00 70.56 107 PHE A N 1
ATOM 897 C CA . PHE A 1 107 ? -8.842 -13.816 -4.191 1.00 70.56 107 PHE A CA 1
ATOM 898 C C . PHE A 1 107 ? -8.419 -12.737 -5.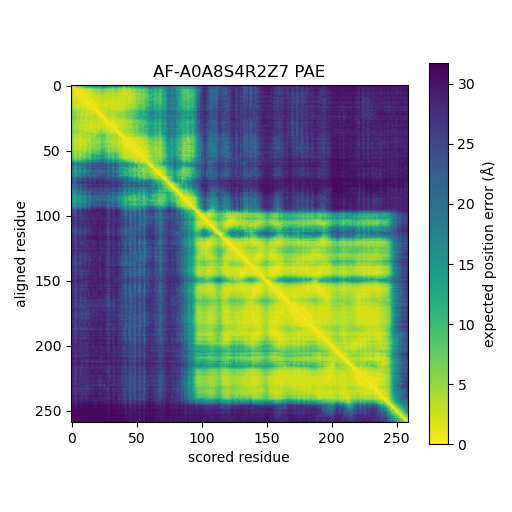182 1.00 70.56 107 PHE A C 1
ATOM 900 O O . PHE A 1 107 ? -8.438 -12.968 -6.392 1.00 70.56 107 PHE A O 1
ATOM 907 N N . TYR A 1 108 ? -8.045 -11.575 -4.657 1.00 71.25 108 TYR A N 1
ATOM 908 C CA . TYR A 1 108 ? -7.453 -10.466 -5.398 1.00 71.25 108 TYR A CA 1
ATOM 909 C C . TYR A 1 108 ? -5.948 -10.507 -5.195 1.00 71.25 108 TYR A C 1
ATOM 911 O O . TYR A 1 108 ? -5.495 -10.462 -4.056 1.00 71.25 108 TYR A O 1
ATOM 919 N N . TYR A 1 109 ? -5.169 -10.581 -6.267 1.00 68.25 109 TYR A N 1
ATOM 920 C CA . TYR A 1 109 ? -3.715 -10.667 -6.171 1.00 68.25 109 TYR A CA 1
ATOM 921 C C . TYR A 1 109 ? -3.026 -9.856 -7.261 1.00 68.25 109 TYR A C 1
ATOM 923 O O . TYR A 1 109 ? -3.409 -9.922 -8.431 1.00 68.25 109 TYR A O 1
ATOM 931 N N . LYS A 1 110 ? -1.956 -9.154 -6.875 1.00 69.19 110 LYS A N 1
ATOM 932 C CA . LYS A 1 110 ? -0.976 -8.594 -7.806 1.00 69.19 110 LYS A CA 1
ATOM 933 C C . LYS A 1 110 ? 0.412 -9.130 -7.497 1.00 69.19 110 LYS A C 1
ATOM 935 O O . LYS A 1 110 ? 0.948 -8.913 -6.413 1.00 69.19 110 LYS A O 1
ATOM 940 N N . GLY A 1 111 ? 1.003 -9.761 -8.502 1.00 60.59 111 GLY A N 1
ATOM 941 C CA . GLY A 1 111 ? 2.411 -10.129 -8.551 1.00 60.59 111 GLY A CA 1
ATOM 942 C C . GLY A 1 111 ? 2.815 -10.316 -10.006 1.00 60.59 111 GLY A C 1
ATOM 943 O O . GLY A 1 111 ? 2.291 -11.190 -10.697 1.00 60.59 111 GLY A O 1
ATOM 944 N N . GLU A 1 112 ? 3.706 -9.463 -10.499 1.00 60.03 112 GLU A N 1
ATOM 945 C CA . GLU A 1 112 ? 4.191 -9.480 -11.881 1.00 60.03 112 GLU A CA 1
ATOM 946 C C . GLU A 1 112 ? 5.454 -10.359 -11.993 1.00 60.03 112 GLU A C 1
ATOM 948 O O . GLU A 1 112 ? 5.679 -11.032 -13.009 1.00 60.03 112 GLU A O 1
ATOM 953 N N . THR A 1 113 ? 6.243 -10.429 -10.917 1.00 56.59 113 THR A N 1
ATOM 954 C CA . THR A 1 113 ? 7.497 -11.171 -10.816 1.00 56.59 113 THR A CA 1
ATOM 955 C C . THR A 1 113 ? 7.274 -12.552 -10.198 1.00 56.59 113 THR A C 1
ATOM 957 O O . THR A 1 113 ? 6.890 -12.716 -9.044 1.00 56.59 113 THR A O 1
ATOM 960 N N . LYS A 1 114 ? 7.535 -13.613 -10.972 1.00 49.50 114 LYS A N 1
ATOM 961 C CA . LYS A 1 114 ? 7.366 -14.991 -10.482 1.00 49.50 114 LYS A CA 1
ATOM 962 C C . LYS A 1 114 ? 8.311 -15.284 -9.315 1.00 49.50 114 LYS A C 1
ATOM 964 O O . LYS A 1 114 ? 9.520 -15.316 -9.515 1.00 49.50 114 LYS A O 1
ATOM 969 N N . GLY A 1 115 ? 7.735 -15.593 -8.153 1.00 50.25 115 GLY A N 1
ATOM 970 C CA . GLY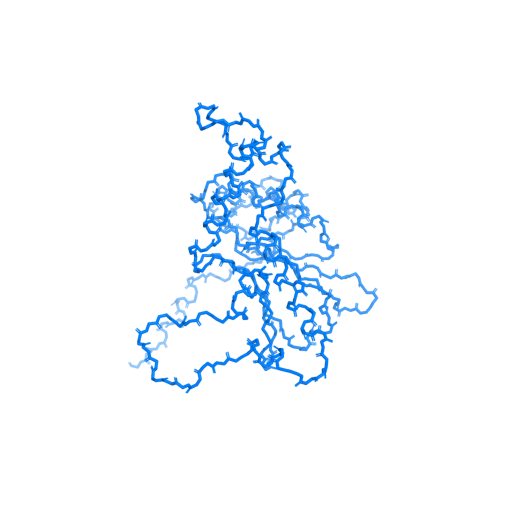 A 1 115 ? 8.471 -16.004 -6.953 1.00 50.25 115 GLY A CA 1
ATOM 971 C C . GLY A 1 115 ? 9.076 -14.853 -6.147 1.00 50.25 115 GLY A C 1
ATOM 972 O O . GLY A 1 115 ? 9.806 -15.119 -5.199 1.00 50.25 115 GLY A O 1
ATOM 973 N N . LEU A 1 116 ? 8.789 -13.598 -6.507 1.00 50.38 116 LEU A N 1
ATOM 974 C CA . LEU A 1 116 ? 9.262 -12.412 -5.799 1.00 50.38 116 LEU A CA 1
ATOM 975 C C . LEU A 1 116 ? 8.100 -11.435 -5.636 1.00 50.38 116 LEU A C 1
ATOM 977 O O . LEU A 1 116 ? 7.471 -11.063 -6.620 1.00 50.38 116 LEU A O 1
ATOM 981 N N . HIS A 1 117 ? 7.874 -10.999 -4.396 1.00 63.66 117 HIS A N 1
ATOM 982 C CA . HIS A 1 117 ? 6.833 -10.031 -4.032 1.00 63.66 117 HIS A CA 1
ATOM 983 C C . HIS A 1 117 ? 5.406 -10.543 -4.291 1.00 63.66 117 HIS A C 1
ATOM 985 O O . HIS A 1 117 ? 5.183 -11.662 -4.763 1.00 63.66 117 HIS A O 1
ATOM 991 N N . GLY A 1 118 ? 4.421 -9.749 -3.888 1.00 68.75 118 GLY A N 1
ATOM 992 C CA . GLY A 1 118 ? 3.021 -10.106 -4.022 1.00 68.75 118 GLY A CA 1
ATOM 993 C C . GLY A 1 118 ? 2.198 -9.629 -2.842 1.00 68.75 118 GLY A C 1
ATOM 994 O O . GLY A 1 118 ? 2.475 -9.976 -1.695 1.00 68.75 118 GLY A O 1
ATOM 995 N N . VAL A 1 119 ? 1.153 -8.876 -3.151 1.00 72.38 119 VAL A N 1
ATOM 996 C CA . VAL A 1 119 ? 0.125 -8.460 -2.197 1.00 72.38 119 VAL A CA 1
ATOM 997 C C . VAL A 1 119 ? -1.234 -8.891 -2.722 1.00 72.38 119 VAL A C 1
ATOM 999 O O . VAL A 1 119 ? -1.455 -8.978 -3.936 1.00 72.38 119 VAL A O 1
ATOM 1002 N N . GLY A 1 120 ? -2.144 -9.207 -1.810 1.00 78.56 120 GLY A N 1
ATOM 1003 C CA . GLY A 1 120 ? -3.446 -9.703 -2.202 1.00 78.56 120 GLY A CA 1
ATOM 1004 C C . GLY A 1 120 ? -4.381 -9.983 -1.039 1.00 78.56 120 GLY A C 1
ATOM 1005 O O . GLY A 1 120 ? -3.964 -10.439 0.028 1.00 78.56 120 GLY A O 1
ATOM 1006 N N . PHE A 1 121 ? -5.664 -9.759 -1.299 1.00 73.31 121 PHE A N 1
ATOM 1007 C CA . PHE A 1 121 ? -6.746 -9.982 -0.357 1.00 73.31 121 PHE A CA 1
ATOM 1008 C C . PHE A 1 121 ? -7.472 -11.279 -0.675 1.00 73.31 121 PHE A C 1
ATOM 1010 O O . PHE A 1 121 ? -7.811 -11.562 -1.824 1.00 73.31 121 PHE A O 1
ATOM 1017 N N . MET A 1 122 ? -7.782 -12.034 0.373 1.00 78.44 122 MET A N 1
ATOM 1018 C CA . MET A 1 122 ? -8.764 -13.104 0.314 1.00 78.44 122 MET A CA 1
ATOM 1019 C C . MET A 1 122 ? -10.026 -12.619 1.022 1.00 78.44 122 MET A C 1
ATOM 1021 O O . MET A 1 122 ? -10.032 -12.440 2.237 1.00 78.44 122 MET A O 1
ATOM 1025 N N . VAL A 1 123 ? -11.082 -12.374 0.254 1.00 75.31 123 VAL A N 1
ATOM 1026 C CA . VAL A 1 123 ? -12.334 -11.790 0.741 1.00 75.31 123 VAL A CA 1
ATOM 1027 C C . VAL A 1 123 ? -13.421 -12.854 0.711 1.00 75.31 123 VAL A C 1
ATOM 1029 O O . VAL A 1 123 ? -13.574 -13.549 -0.290 1.00 75.31 123 VAL A O 1
ATOM 1032 N N . LYS A 1 124 ? -14.180 -13.013 1.799 1.00 76.06 124 LYS A N 1
ATOM 1033 C CA . LYS A 1 124 ? -15.344 -13.913 1.815 1.00 76.06 124 LYS A CA 1
ATOM 1034 C C . LYS A 1 124 ? -16.365 -13.465 0.774 1.00 76.06 124 LYS A C 1
ATOM 1036 O O . LYS A 1 124 ? -16.624 -12.272 0.638 1.00 76.06 124 LYS A O 1
ATOM 1041 N N . LYS A 1 125 ? -16.977 -14.417 0.072 1.00 75.31 125 LYS A N 1
ATOM 1042 C CA . LYS A 1 125 ? -17.935 -14.122 -1.004 1.00 75.31 125 LYS A CA 1
ATOM 1043 C C . LYS A 1 125 ? -19.176 -13.363 -0.520 1.00 75.31 125 LYS A C 1
ATOM 1045 O O . LYS A 1 125 ? -19.738 -12.587 -1.280 1.00 75.31 125 LYS A O 1
ATOM 1050 N N . GLU A 1 126 ? -19.539 -13.534 0.748 1.00 79.19 126 GLU A N 1
ATOM 1051 C CA . GLU A 1 126 ? -20.594 -12.776 1.440 1.00 79.19 126 GLU A CA 1
ATOM 1052 C C . GLU A 1 126 ? -20.362 -11.259 1.395 1.00 79.19 126 GLU A C 1
ATOM 1054 O O . GLU A 1 126 ? -21.312 -10.492 1.331 1.00 79.19 126 GLU A O 1
ATOM 1059 N N . LEU A 1 127 ? -19.101 -10.815 1.372 1.00 74.62 127 LEU A N 1
ATOM 1060 C CA . LEU A 1 127 ? -18.738 -9.397 1.338 1.00 74.62 127 LEU A CA 1
ATOM 1061 C C . LEU A 1 127 ? -18.596 -8.851 -0.088 1.00 74.62 127 LEU A C 1
ATOM 1063 O O . LEU A 1 127 ? -18.178 -7.711 -0.254 1.00 74.62 127 LEU A O 1
ATOM 1067 N N . LYS A 1 128 ? -18.912 -9.643 -1.124 1.00 76.62 128 LYS A N 1
ATOM 1068 C CA . LYS A 1 128 ? -18.711 -9.259 -2.531 1.00 76.62 128 LYS A CA 1
ATOM 1069 C C . LYS A 1 128 ? -19.439 -7.966 -2.891 1.00 76.62 128 LYS A C 1
ATOM 1071 O O . LYS A 1 128 ? -18.872 -7.141 -3.597 1.00 76.62 128 LYS A O 1
ATOM 1076 N N . GLU A 1 129 ? -20.666 -7.799 -2.409 1.00 77.25 129 GLU A N 1
ATOM 1077 C CA . GLU A 1 129 ? -21.495 -6.617 -2.688 1.00 77.25 129 GLU A CA 1
ATOM 1078 C C . GLU A 1 129 ? -20.980 -5.363 -1.974 1.00 77.25 129 GLU A C 1
ATOM 1080 O O . GLU A 1 129 ? -21.165 -4.252 -2.459 1.00 77.25 129 GLU A O 1
ATOM 1085 N N . SER A 1 130 ? -20.257 -5.542 -0.867 1.00 81.44 130 SER A N 1
ATOM 1086 C CA . SER A 1 130 ? -19.591 -4.456 -0.152 1.00 81.44 130 SER A CA 1
ATOM 1087 C C . SER A 1 130 ? -18.289 -4.008 -0.820 1.00 81.44 130 SER A C 1
ATOM 1089 O O . SER A 1 130 ? -17.742 -2.986 -0.419 1.00 81.44 130 SER A O 1
ATOM 1091 N N . ILE A 1 131 ? -17.746 -4.740 -1.800 1.00 81.44 131 ILE A N 1
ATOM 1092 C CA . ILE A 1 131 ? -16.499 -4.353 -2.472 1.00 81.44 131 ILE A CA 1
ATOM 1093 C C . ILE A 1 131 ? -16.790 -3.255 -3.492 1.00 81.44 131 ILE A C 1
ATOM 1095 O O . ILE A 1 131 ? -17.450 -3.492 -4.499 1.00 81.44 131 ILE A O 1
ATOM 1099 N N . ILE A 1 132 ? -16.218 -2.071 -3.270 1.00 82.62 132 ILE A N 1
ATOM 1100 C CA . ILE A 1 132 ? -16.284 -0.966 -4.233 1.00 82.62 132 ILE A CA 1
ATOM 1101 C C . ILE A 1 132 ? -15.253 -1.203 -5.334 1.00 82.62 132 ILE A C 1
ATOM 1103 O O . ILE A 1 132 ? -15.574 -1.198 -6.520 1.00 82.62 132 ILE A O 1
ATOM 1107 N N . GLN A 1 133 ? -13.993 -1.404 -4.938 1.00 79.56 133 GLN A N 1
ATOM 1108 C CA . GLN A 1 133 ? -12.891 -1.621 -5.869 1.00 79.56 133 GLN A CA 1
ATOM 1109 C C . GLN A 1 133 ? -11.661 -2.208 -5.182 1.00 79.56 133 GLN A C 1
ATOM 1111 O O . GLN A 1 133 ? -11.403 -1.981 -4.000 1.00 79.56 133 GLN A O 1
ATOM 1116 N N . PHE A 1 134 ? -10.863 -2.910 -5.979 1.00 80.12 134 PHE A N 1
ATOM 1117 C CA . PHE A 1 134 ? -9.490 -3.268 -5.657 1.00 80.12 134 PHE A CA 1
ATOM 1118 C C . PHE A 1 134 ? -8.567 -2.437 -6.547 1.00 80.12 134 PHE A C 1
ATOM 1120 O O . PHE A 1 134 ? -8.746 -2.404 -7.763 1.00 80.12 134 PHE A O 1
ATOM 1127 N N . ARG A 1 135 ? -7.589 -1.765 -5.944 1.00 80.62 135 ARG A N 1
ATOM 1128 C CA . ARG A 1 135 ? -6.542 -1.022 -6.648 1.00 80.62 135 ARG A CA 1
ATOM 1129 C C . ARG A 1 135 ? -5.199 -1.592 -6.259 1.00 80.62 135 ARG A C 1
ATOM 1131 O O . ARG A 1 135 ? -4.966 -1.895 -5.091 1.00 80.62 135 ARG A O 1
ATOM 1138 N N . SER A 1 136 ? -4.262 -1.643 -7.194 1.00 75.56 136 SER A N 1
ATOM 1139 C CA . SER A 1 136 ? -2.893 -1.970 -6.826 1.00 75.56 136 SER A CA 1
ATOM 1140 C C . SER A 1 136 ? -1.871 -1.032 -7.447 1.00 75.56 136 SER A C 1
ATOM 1142 O O . SER A 1 136 ? -1.669 -0.994 -8.663 1.00 75.56 136 SER A O 1
ATOM 1144 N N . LYS A 1 137 ? -1.196 -0.291 -6.565 1.00 77.38 137 LYS A N 1
ATOM 1145 C CA . LYS A 1 137 ? -0.186 0.714 -6.909 1.00 77.38 137 LYS A CA 1
ATOM 1146 C C . LYS A 1 137 ? 1.143 0.065 -7.294 1.00 77.38 137 LYS A C 1
ATOM 1148 O O . LYS A 1 137 ? 1.788 0.515 -8.235 1.00 77.38 137 LYS A O 1
ATOM 1153 N N . SER A 1 138 ? 1.520 -1.036 -6.641 1.00 81.38 138 SER A N 1
ATOM 1154 C CA . SER A 1 138 ? 2.736 -1.804 -6.947 1.00 81.38 138 SER A CA 1
ATOM 1155 C C . SER A 1 138 ? 2.596 -3.270 -6.522 1.00 81.38 138 SER A C 1
ATOM 1157 O O . SER A 1 138 ? 1.620 -3.641 -5.878 1.00 81.38 138 SER A O 1
ATOM 1159 N N . GLU A 1 139 ? 3.595 -4.112 -6.806 1.00 78.44 139 GLU A N 1
ATOM 1160 C CA . GLU A 1 139 ? 3.664 -5.495 -6.284 1.00 78.44 139 GLU A CA 1
ATOM 1161 C C . GLU A 1 139 ? 3.746 -5.581 -4.745 1.00 78.44 139 GLU A C 1
ATOM 1163 O O . GLU A 1 139 ? 3.726 -6.674 -4.176 1.00 78.44 139 GLU A O 1
ATOM 1168 N N . ARG A 1 140 ? 3.893 -4.434 -4.071 1.00 85.44 140 ARG A N 1
ATOM 1169 C CA . ARG A 1 140 ? 4.075 -4.302 -2.623 1.00 85.44 140 ARG A CA 1
ATOM 1170 C C . ARG A 1 140 ? 2.981 -3.488 -1.940 1.00 85.44 140 ARG A C 1
ATOM 1172 O O . ARG A 1 140 ? 2.995 -3.426 -0.717 1.00 85.44 140 ARG A O 1
ATOM 1179 N N . ILE A 1 141 ? 2.078 -2.850 -2.689 1.00 89.62 141 ILE A N 1
ATOM 1180 C CA . ILE A 1 141 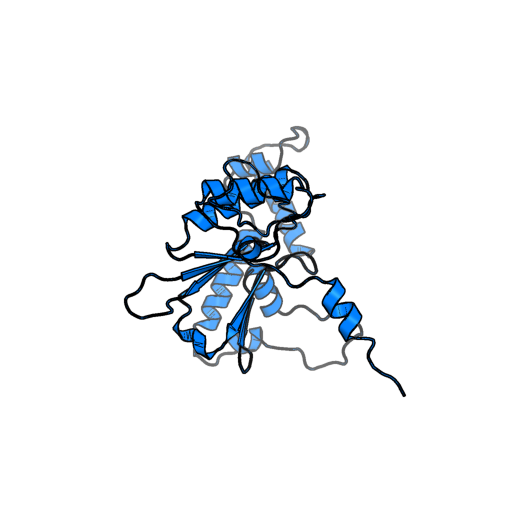? 1.003 -2.010 -2.144 1.00 89.62 141 ILE A CA 1
ATOM 1181 C C . ILE A 1 141 ? -0.294 -2.299 -2.902 1.00 89.62 141 ILE A C 1
ATOM 1183 O O . ILE A 1 141 ? -0.402 -2.070 -4.114 1.00 89.62 141 ILE A O 1
ATOM 1187 N N . ALA A 1 142 ? -1.294 -2.780 -2.171 1.00 87.25 142 ALA A N 1
ATOM 1188 C CA . ALA A 1 142 ? -2.648 -2.999 -2.659 1.00 87.25 142 ALA A CA 1
ATOM 1189 C C . ALA A 1 142 ? -3.661 -2.317 -1.744 1.00 87.25 142 ALA A C 1
ATOM 1191 O O . ALA A 1 142 ? -3.440 -2.198 -0.544 1.00 87.25 142 ALA A O 1
ATOM 1192 N N . VAL A 1 143 ? -4.779 -1.885 -2.316 1.00 90.00 143 VAL A N 1
ATOM 1193 C CA . VAL A 1 143 ? -5.865 -1.219 -1.603 1.00 90.00 143 VAL A CA 1
ATOM 1194 C C . VAL A 1 143 ? -7.179 -1.890 -1.956 1.00 90.00 143 VAL A C 1
ATOM 1196 O O . VAL A 1 143 ? -7.469 -2.124 -3.129 1.00 90.00 143 VAL A O 1
ATOM 1199 N N . LEU A 1 144 ? -7.973 -2.183 -0.937 1.00 86.00 144 LEU A N 1
ATOM 1200 C CA . LEU A 1 144 ? -9.332 -2.682 -1.058 1.00 86.00 144 LEU A CA 1
ATOM 1201 C C . LEU A 1 144 ? -10.280 -1.671 -0.422 1.00 86.00 144 LEU A C 1
ATOM 1203 O O . LEU A 1 144 ? -10.212 -1.437 0.784 1.00 86.00 144 LEU A O 1
ATOM 1207 N N . ASP A 1 145 ? -11.166 -1.101 -1.231 1.00 88.31 145 ASP A N 1
ATOM 1208 C CA . ASP A 1 145 ? -12.205 -0.198 -0.749 1.00 88.31 145 ASP A CA 1
ATOM 1209 C C . ASP A 1 145 ? -13.516 -0.958 -0.537 1.00 88.31 145 ASP A C 1
ATOM 1211 O O . ASP A 1 145 ? -13.980 -1.681 -1.426 1.00 88.31 145 ASP A O 1
ATOM 1215 N N . LEU A 1 146 ? -14.121 -0.764 0.635 1.00 85.69 146 LEU A N 1
ATOM 1216 C CA . LEU A 1 146 ? -15.314 -1.468 1.091 1.00 85.69 146 LEU A CA 1
ATOM 1217 C C . LEU A 1 146 ? -16.398 -0.496 1.582 1.00 85.69 146 LEU A C 1
ATOM 1219 O O . LEU A 1 146 ? -16.137 0.369 2.416 1.00 85.69 146 LEU A O 1
ATOM 1223 N N . ALA A 1 147 ? -17.637 -0.702 1.147 1.00 88.56 147 ALA A N 1
ATOM 1224 C CA . ALA A 1 147 ? -18.842 -0.112 1.722 1.00 88.56 147 ALA A CA 1
ATOM 1225 C C . ALA A 1 147 ? -19.479 -1.113 2.701 1.00 88.56 147 ALA A C 1
ATOM 1227 O O . ALA A 1 147 ? -20.264 -1.974 2.310 1.00 88.56 147 ALA A O 1
ATOM 1228 N N . LEU A 1 148 ? -19.100 -1.039 3.981 1.00 81.31 148 LEU A N 1
ATOM 1229 C CA . LEU A 1 148 ? -19.555 -1.995 5.004 1.00 81.31 148 LEU A CA 1
ATOM 1230 C C . LEU A 1 148 ? -20.956 -1.696 5.554 1.00 81.31 148 LEU A C 1
ATOM 1232 O O . LEU A 1 148 ? -21.612 -2.598 6.065 1.00 81.31 148 LEU A O 1
ATOM 1236 N N . GLN A 1 149 ? -21.392 -0.436 5.513 1.00 79.19 149 GLN A N 1
ATOM 1237 C CA . GLN A 1 149 ? -22.702 -0.005 6.002 1.00 79.19 149 GLN A CA 1
ATOM 1238 C C . GLN A 1 149 ? -23.268 1.059 5.068 1.00 79.19 149 GLN A C 1
ATOM 1240 O O . GLN A 1 149 ? -22.553 1.976 4.661 1.00 79.19 149 GLN A O 1
ATOM 1245 N N . GLU A 1 150 ? -24.553 0.940 4.749 1.00 74.50 150 GLU A N 1
ATOM 1246 C CA . GLU A 1 150 ? -25.256 1.900 3.906 1.00 74.50 150 GLU A CA 1
ATOM 1247 C C . GLU A 1 150 ? -25.306 3.277 4.590 1.00 74.50 150 GLU A C 1
ATOM 1249 O O . GLU A 1 150 ? -25.555 3.385 5.793 1.00 74.50 150 GLU A O 1
ATOM 1254 N N . GLY A 1 151 ? -24.992 4.334 3.839 1.00 74.19 151 GLY A N 1
ATOM 1255 C CA . GLY A 1 151 ? -24.962 5.710 4.348 1.00 74.19 151 GLY A CA 1
ATOM 1256 C C . GLY A 1 151 ? -23.741 6.089 5.197 1.00 74.19 151 GLY A C 1
ATOM 1257 O O . GLY A 1 151 ? -23.693 7.213 5.693 1.00 74.19 151 GLY A O 1
ATOM 1258 N N . LYS A 1 152 ? -22.746 5.205 5.368 1.00 85.75 152 LYS A N 1
ATOM 1259 C CA . LYS A 1 152 ? -21.472 5.538 6.031 1.00 85.75 152 LYS A CA 1
ATOM 1260 C C . LYS A 1 152 ? -20.318 5.677 5.046 1.00 85.75 152 LYS A C 1
ATOM 1262 O O . LYS A 1 152 ? -20.315 5.063 3.982 1.00 85.75 152 LYS A O 1
ATOM 1267 N N . ASP A 1 153 ? -19.309 6.444 5.459 1.00 89.06 153 ASP A N 1
ATOM 1268 C CA . ASP A 1 153 ? -18.064 6.604 4.709 1.00 89.06 153 ASP A CA 1
ATOM 1269 C C . ASP A 1 153 ? -17.397 5.236 4.445 1.00 89.06 153 ASP A C 1
ATOM 1271 O O . ASP A 1 153 ? -17.218 4.450 5.391 1.00 89.06 153 ASP A O 1
ATOM 1275 N N . PRO A 1 154 ? -16.983 4.953 3.196 1.00 91.50 154 PRO A N 1
ATOM 1276 C CA . PRO A 1 154 ? -16.273 3.729 2.853 1.00 91.50 154 PRO A CA 1
ATOM 1277 C C . PRO A 1 154 ? -14.978 3.532 3.643 1.00 91.50 154 PRO A C 1
ATOM 1279 O O . PRO A 1 154 ? -14.341 4.482 4.104 1.00 91.50 154 PRO A O 1
ATOM 1282 N N . TRP A 1 155 ? -14.566 2.274 3.753 1.00 93.56 155 TRP A N 1
ATOM 1283 C CA . TRP A 1 155 ? -13.307 1.860 4.359 1.00 93.56 155 TRP A CA 1
ATOM 1284 C C . TRP A 1 155 ? -12.270 1.548 3.290 1.00 93.56 155 TRP A C 1
ATOM 1286 O O . TRP A 1 155 ? -12.5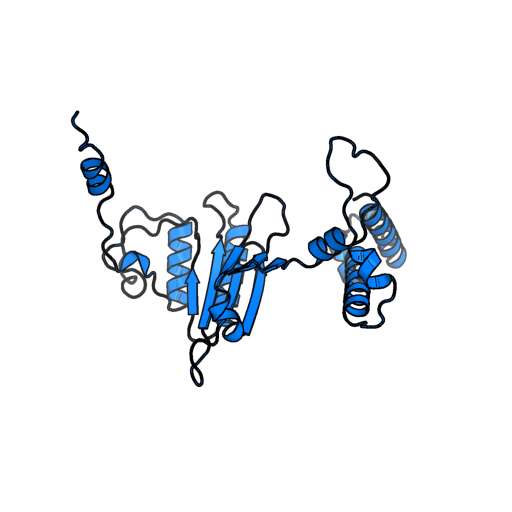81 0.863 2.323 1.00 93.56 155 TRP A O 1
ATOM 1296 N N . SER A 1 156 ? -11.027 1.972 3.498 1.00 94.44 156 SER A N 1
ATOM 1297 C CA . SER A 1 156 ? -9.876 1.548 2.698 1.00 94.44 156 SER A CA 1
ATOM 1298 C C . SER A 1 156 ? -8.966 0.644 3.519 1.00 94.44 156 SER A C 1
ATOM 1300 O O . SER A 1 156 ? -8.406 1.059 4.533 1.00 94.44 156 SER A O 1
ATOM 1302 N N . ILE A 1 157 ? -8.781 -0.594 3.071 1.00 91.50 157 ILE A N 1
ATOM 1303 C CA . ILE A 1 157 ? -7.790 -1.514 3.629 1.00 91.50 157 ILE A CA 1
ATOM 1304 C C . ILE A 1 157 ? -6.574 -1.499 2.712 1.00 91.50 157 ILE A C 1
ATOM 1306 O O . ILE A 1 157 ? -6.653 -1.911 1.558 1.00 91.50 157 ILE A O 1
ATOM 1310 N N . ILE A 1 158 ? -5.446 -1.023 3.224 1.00 93.69 158 ILE A N 1
ATOM 1311 C CA . ILE A 1 158 ? -4.181 -0.913 2.501 1.00 93.69 158 ILE A CA 1
ATOM 1312 C C . ILE A 1 158 ? -3.283 -2.055 2.970 1.00 93.69 158 ILE A C 1
ATOM 1314 O O . ILE A 1 158 ? -2.887 -2.102 4.133 1.00 93.69 158 ILE A O 1
ATOM 1318 N N . GLN A 1 159 ? -2.967 -2.985 2.074 1.00 89.56 159 GLN A N 1
ATOM 1319 C CA . GLN A 1 159 ? -2.043 -4.079 2.335 1.00 89.56 159 GLN A CA 1
ATOM 1320 C C . GLN A 1 159 ? -0.663 -3.756 1.780 1.00 89.56 159 GLN A C 1
ATOM 1322 O O . GLN A 1 159 ? -0.516 -3.447 0.594 1.00 89.56 159 GLN A O 1
ATOM 1327 N N . VAL A 1 160 ? 0.347 -3.894 2.633 1.00 91.44 160 VAL A N 1
ATOM 1328 C CA . VAL A 1 160 ? 1.729 -3.573 2.301 1.00 91.44 160 VAL A CA 1
ATOM 1329 C C . VAL A 1 160 ? 2.682 -4.749 2.493 1.00 91.44 160 VAL A C 1
ATOM 1331 O O . VAL A 1 160 ? 2.516 -5.588 3.380 1.00 91.44 160 VAL A O 1
ATOM 1334 N N . TYR A 1 161 ? 3.720 -4.775 1.665 1.00 86.94 161 TYR A N 1
ATOM 1335 C CA . TYR A 1 161 ? 4.897 -5.617 1.840 1.00 86.94 161 TYR A CA 1
ATOM 1336 C C . TYR A 1 161 ? 6.159 -4.765 1.681 1.00 86.94 161 TYR A C 1
ATOM 1338 O O . TYR A 1 161 ? 6.676 -4.591 0.571 1.00 86.94 161 TYR A O 1
ATOM 1346 N N . ALA A 1 162 ? 6.648 -4.195 2.780 1.00 89.12 162 ALA A N 1
ATOM 1347 C CA . ALA A 1 162 ? 7.762 -3.256 2.759 1.00 89.12 162 ALA A CA 1
ATOM 1348 C C . ALA A 1 162 ? 9.093 -3.934 2.384 1.00 89.12 162 ALA A C 1
ATOM 1350 O O . ALA A 1 162 ? 9.274 -5.139 2.603 1.00 89.12 162 ALA A O 1
ATOM 1351 N N . PRO A 1 163 ? 10.049 -3.195 1.799 1.00 88.50 163 PRO A N 1
ATOM 1352 C CA . PRO A 1 163 ? 11.399 -3.697 1.570 1.00 88.50 163 PRO A CA 1
ATOM 1353 C C . PRO A 1 163 ? 12.087 -4.125 2.876 1.00 88.50 163 PRO A C 1
ATOM 1355 O O . PRO A 1 163 ? 11.847 -3.555 3.941 1.00 88.50 163 PRO A O 1
ATOM 1358 N N . THR A 1 164 ? 12.959 -5.131 2.802 1.00 88.81 164 THR A N 1
ATOM 1359 C CA . THR A 1 164 ? 13.724 -5.594 3.968 1.00 88.81 164 THR A CA 1
ATOM 1360 C C . THR A 1 164 ? 14.759 -4.556 4.402 1.00 88.81 164 THR A C 1
ATOM 1362 O O . THR A 1 164 ? 15.102 -3.643 3.652 1.00 88.81 164 THR A O 1
ATOM 1365 N N . GLU A 1 165 ? 15.305 -4.704 5.610 1.00 83.56 165 GLU A N 1
ATOM 1366 C CA . GLU A 1 165 ? 16.330 -3.790 6.136 1.00 83.56 165 GLU A CA 1
ATOM 1367 C C . GLU A 1 165 ? 17.574 -3.718 5.222 1.00 83.56 165 GLU A C 1
ATOM 1369 O O . GLU A 1 165 ? 18.185 -2.660 5.116 1.00 83.56 165 GLU A O 1
ATOM 1374 N N . GLN A 1 166 ? 17.921 -4.807 4.519 1.00 85.94 166 GLN A N 1
ATOM 1375 C CA . GLN A 1 166 ? 19.068 -4.872 3.597 1.00 85.94 166 GLN A CA 1
ATOM 1376 C C . GLN A 1 166 ? 18.774 -4.322 2.192 1.00 85.94 166 GLN A C 1
ATOM 1378 O O . GLN A 1 166 ? 19.674 -4.290 1.351 1.00 85.94 166 GLN A O 1
ATOM 1383 N N . ALA A 1 167 ? 17.526 -3.946 1.902 1.00 87.94 167 ALA A N 1
ATOM 1384 C CA . ALA A 1 167 ? 17.188 -3.318 0.632 1.00 87.94 167 ALA A CA 1
ATOM 1385 C C . ALA A 1 167 ? 17.883 -1.956 0.500 1.00 87.94 167 ALA A C 1
ATOM 1387 O O . ALA A 1 167 ? 18.233 -1.322 1.498 1.00 87.94 167 ALA A O 1
ATOM 1388 N N . LYS A 1 168 ? 18.066 -1.504 -0.742 1.00 89.25 168 LYS A N 1
ATOM 1389 C CA . LYS A 1 168 ? 18.653 -0.193 -1.021 1.00 89.25 168 LYS A CA 1
ATOM 1390 C C . LYS A 1 168 ? 17.780 0.912 -0.438 1.00 89.25 168 LYS A C 1
ATOM 1392 O O . LYS A 1 168 ? 16.554 0.812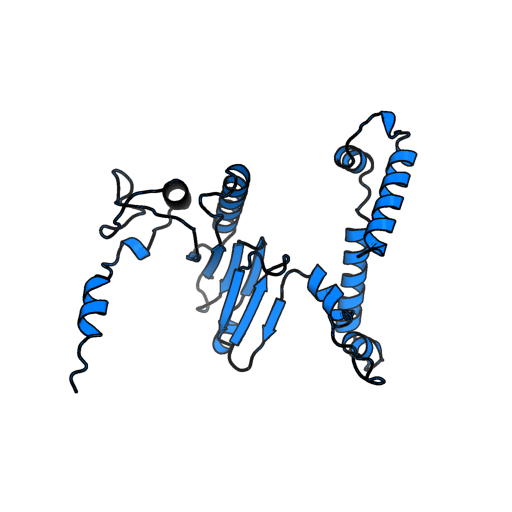 -0.487 1.00 89.25 168 LYS A O 1
ATOM 1397 N N . GLU A 1 169 ? 18.404 1.964 0.083 1.00 86.75 169 GLU A N 1
ATOM 1398 C CA . GLU A 1 169 ? 17.6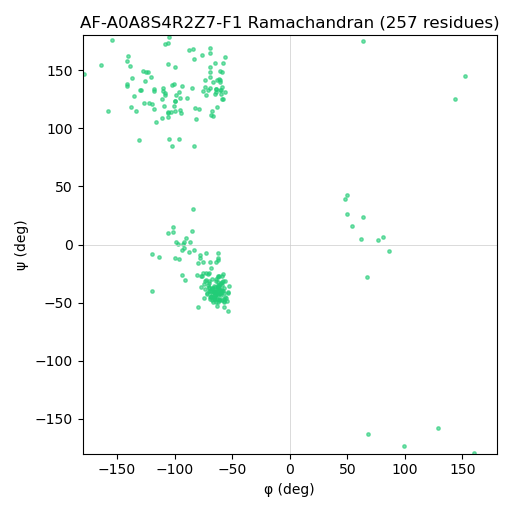60 3.086 0.663 1.00 86.75 169 GLU A CA 1
ATOM 1399 C C . GLU A 1 169 ? 16.791 3.781 -0.391 1.00 86.75 169 GLU A C 1
ATOM 1401 O O . GLU A 1 169 ? 15.646 4.100 -0.094 1.00 86.75 169 GLU A O 1
ATOM 1406 N N . GLU A 1 170 ? 17.235 3.868 -1.652 1.00 88.62 170 GLU A N 1
ATOM 1407 C CA . GLU A 1 170 ? 16.413 4.448 -2.722 1.00 88.62 170 GLU A CA 1
ATOM 1408 C C . GLU A 1 170 ? 15.116 3.652 -2.959 1.00 88.62 170 GLU A C 1
ATOM 1410 O O . GLU A 1 170 ? 14.058 4.235 -3.189 1.00 88.62 170 GLU A O 1
ATOM 1415 N N . ASP A 1 171 ? 15.171 2.318 -2.866 1.00 86.88 171 ASP A N 1
ATOM 1416 C CA . ASP A 1 171 ? 13.989 1.460 -3.026 1.00 86.88 171 ASP A CA 1
ATOM 1417 C C . ASP A 1 171 ? 13.029 1.602 -1.832 1.00 86.88 171 ASP A C 1
ATOM 1419 O O . ASP A 1 171 ? 11.809 1.514 -1.999 1.00 86.88 171 ASP A O 1
ATOM 1423 N N . LYS A 1 172 ? 13.567 1.830 -0.625 1.00 88.25 172 LYS A N 1
ATOM 1424 C CA . LYS A 1 172 ? 12.767 2.117 0.573 1.00 88.25 172 LYS A CA 1
ATOM 1425 C C . LYS A 1 172 ? 12.078 3.468 0.449 1.00 88.25 172 LYS A C 1
ATOM 1427 O O . LYS A 1 172 ? 10.876 3.540 0.679 1.00 88.25 172 LYS A O 1
ATOM 1432 N N . ASP A 1 173 ? 12.804 4.505 0.056 1.00 88.50 173 ASP A N 1
ATOM 1433 C CA . ASP A 1 173 ? 12.263 5.861 -0.043 1.00 88.50 173 ASP A CA 1
ATOM 1434 C C . ASP A 1 173 ? 11.168 5.943 -1.113 1.00 88.50 173 ASP A C 1
ATOM 1436 O O . ASP A 1 173 ? 10.088 6.468 -0.849 1.00 88.50 173 ASP A O 1
ATOM 1440 N N . LEU A 1 174 ? 11.373 5.312 -2.277 1.00 89.69 174 LEU A N 1
ATOM 1441 C CA . LEU A 1 174 ? 10.332 5.190 -3.305 1.00 89.69 174 LEU A CA 1
ATOM 1442 C C . LEU A 1 174 ? 9.091 4.441 -2.798 1.00 89.69 174 LEU A C 1
ATOM 1444 O O . LEU A 1 174 ? 7.962 4.810 -3.135 1.00 89.69 174 LEU A O 1
ATOM 1448 N N . PHE A 1 175 ? 9.284 3.388 -1.998 1.00 90.88 175 PHE A N 1
ATOM 1449 C CA . PHE A 1 175 ? 8.185 2.631 -1.405 1.00 90.88 175 PHE A CA 1
ATOM 1450 C C . PHE A 1 175 ? 7.391 3.467 -0.393 1.00 90.88 175 PHE A C 1
ATOM 1452 O O . PHE A 1 175 ? 6.166 3.503 -0.491 1.00 90.88 175 PHE A O 1
ATOM 1459 N N . TYR A 1 176 ? 8.062 4.139 0.548 1.00 90.75 176 TYR A N 1
ATOM 1460 C CA . TYR A 1 176 ? 7.395 4.945 1.576 1.00 90.75 176 TYR A CA 1
ATOM 1461 C C . TYR A 1 176 ? 6.708 6.180 0.983 1.00 90.75 176 TYR A C 1
ATOM 1463 O O . TYR A 1 176 ? 5.579 6.462 1.370 1.00 90.75 176 TYR A O 1
ATOM 1471 N N . ALA A 1 177 ? 7.304 6.831 -0.023 1.00 90.31 177 ALA A N 1
ATOM 1472 C CA . ALA A 1 177 ? 6.645 7.903 -0.773 1.00 90.31 177 ALA A CA 1
ATOM 1473 C C . ALA A 1 177 ? 5.364 7.404 -1.465 1.00 90.31 177 ALA A C 1
ATOM 1475 O O . ALA A 1 177 ? 4.292 7.972 -1.290 1.00 90.31 177 ALA A O 1
ATOM 1476 N N . SER A 1 178 ? 5.439 6.264 -2.164 1.00 92.00 178 SER A N 1
ATOM 1477 C CA . SER A 1 178 ? 4.254 5.666 -2.803 1.00 92.00 178 SER A CA 1
ATOM 1478 C C . SER A 1 178 ? 3.178 5.264 -1.786 1.00 92.00 178 SER A C 1
ATOM 1480 O O . SER A 1 178 ? 1.986 5.261 -2.103 1.00 92.00 178 SER A O 1
ATOM 1482 N N . LEU A 1 179 ? 3.583 4.860 -0.579 1.00 92.94 179 LEU A N 1
ATOM 1483 C CA . LEU A 1 179 ? 2.669 4.492 0.497 1.00 92.94 179 LEU A CA 1
ATOM 1484 C C . LEU A 1 179 ? 1.965 5.718 1.087 1.00 92.94 179 LEU A C 1
ATOM 1486 O O . LEU A 1 179 ? 0.757 5.640 1.294 1.00 92.94 179 LEU A O 1
ATOM 1490 N N . LEU A 1 180 ? 2.679 6.827 1.295 1.00 92.19 180 LEU A N 1
ATOM 1491 C CA . LEU A 1 180 ? 2.099 8.109 1.712 1.00 92.19 180 LEU A CA 1
ATOM 1492 C C . LEU A 1 180 ? 1.025 8.571 0.724 1.00 92.19 180 LEU A C 1
ATOM 1494 O O . LEU A 1 180 ? -0.132 8.702 1.120 1.00 92.19 180 LEU A O 1
ATOM 1498 N N . ASP A 1 181 ? 1.360 8.648 -0.568 1.00 92.62 181 ASP A N 1
ATOM 1499 C CA . ASP A 1 181 ? 0.401 9.000 -1.627 1.00 92.62 181 ASP A CA 1
ATOM 1500 C C . ASP A 1 181 ? -0.840 8.089 -1.580 1.00 92.62 181 ASP A C 1
ATOM 1502 O O . ASP A 1 181 ? -1.984 8.523 -1.705 1.00 92.62 181 ASP A O 1
ATOM 1506 N N . THR A 1 182 ? -0.632 6.787 -1.349 1.00 93.44 182 THR A N 1
ATOM 1507 C CA . THR A 1 182 ? -1.729 5.814 -1.262 1.00 93.44 182 THR A CA 1
ATOM 1508 C C . THR A 1 182 ? -2.616 6.046 -0.037 1.00 93.44 182 THR A C 1
ATOM 1510 O O . THR A 1 182 ? -3.830 5.850 -0.118 1.00 93.44 182 THR A O 1
ATOM 1513 N N . ILE A 1 183 ? -2.038 6.429 1.103 1.00 93.19 183 ILE A N 1
ATOM 1514 C CA . ILE A 1 183 ? -2.770 6.729 2.338 1.00 93.19 183 ILE A CA 1
ATOM 1515 C C . ILE A 1 183 ? -3.590 8.012 2.175 1.00 93.19 183 ILE A C 1
ATOM 1517 O O . ILE A 1 183 ? -4.737 8.047 2.636 1.00 93.19 183 ILE A O 1
ATOM 1521 N N . GLU A 1 184 ? -3.040 9.029 1.514 1.00 91.56 184 GLU A N 1
ATOM 1522 C CA . GLU A 1 184 ? -3.716 10.301 1.238 1.00 91.56 184 GLU A CA 1
ATOM 1523 C C . GLU A 1 184 ? -4.873 10.145 0.248 1.00 91.56 184 GLU A C 1
ATOM 1525 O O . GLU A 1 184 ? -5.971 10.634 0.505 1.00 91.56 184 GLU A O 1
ATOM 1530 N N . GLU A 1 185 ? -4.672 9.392 -0.837 1.00 90.38 185 GLU A N 1
ATOM 1531 C CA . GLU A 1 185 ? -5.715 9.100 -1.830 1.00 90.38 185 GLU A CA 1
ATOM 1532 C C . GLU A 1 185 ? -6.828 8.169 -1.305 1.00 90.38 185 GLU A C 1
ATOM 1534 O O . GLU A 1 185 ? -7.871 8.010 -1.945 1.00 90.38 185 GLU A O 1
ATOM 1539 N N . SER A 1 186 ? -6.605 7.494 -0.175 1.00 91.38 186 SER A N 1
ATOM 1540 C CA . SER A 1 186 ? -7.553 6.534 0.398 1.00 91.38 186 SER A CA 1
ATOM 1541 C C . SER A 1 186 ? -8.637 7.202 1.244 1.00 91.38 186 SER A C 1
ATOM 1543 O O . SER A 1 186 ? -8.460 8.299 1.778 1.00 91.38 186 SER A O 1
ATOM 1545 N N . ASN A 1 187 ? -9.747 6.486 1.448 1.00 90.75 187 ASN A N 1
ATOM 1546 C CA . ASN A 1 187 ? -10.887 6.973 2.221 1.00 90.75 187 ASN A CA 1
ATOM 1547 C C . ASN A 1 187 ? -10.497 7.394 3.650 1.00 90.75 187 ASN A C 1
ATOM 1549 O O . ASN A 1 187 ? -9.459 7.001 4.193 1.00 90.75 187 ASN A O 1
ATOM 1553 N N . LYS A 1 188 ? -11.368 8.188 4.284 1.00 89.06 188 LYS A N 1
ATOM 1554 C CA . LYS A 1 188 ? -11.183 8.671 5.661 1.00 89.06 188 LYS A CA 1
ATOM 1555 C C . LYS A 1 188 ? -11.007 7.518 6.652 1.00 89.06 188 LYS A C 1
ATOM 1557 O O . LYS A 1 188 ? -10.076 7.539 7.454 1.00 89.06 188 LYS A O 1
ATOM 1562 N N . ASN A 1 189 ? -11.871 6.506 6.566 1.00 91.94 189 ASN A N 1
ATOM 1563 C CA . ASN A 1 189 ? -11.748 5.294 7.367 1.00 91.94 189 ASN A CA 1
ATOM 1564 C C . ASN A 1 189 ? -10.726 4.376 6.701 1.00 91.94 189 ASN A C 1
ATOM 1566 O O . ASN A 1 189 ? -10.993 3.816 5.638 1.00 91.94 189 ASN A O 1
ATOM 1570 N N . LYS A 1 190 ? -9.544 4.233 7.299 1.00 94.00 190 LYS A N 1
ATOM 1571 C CA . LYS A 1 190 ? -8.450 3.480 6.685 1.00 94.00 190 LYS A CA 1
ATOM 1572 C C . LYS A 1 190 ? -7.725 2.582 7.674 1.00 94.00 190 LYS A C 1
ATOM 1574 O O . LYS A 1 190 ? -7.540 2.933 8.836 1.00 94.00 190 LYS A O 1
ATOM 1579 N N . ILE A 1 191 ? -7.314 1.415 7.193 1.00 93.50 191 ILE A N 1
ATOM 1580 C CA . ILE A 1 191 ? -6.489 0.457 7.926 1.00 93.50 191 ILE A CA 1
ATOM 1581 C C . ILE A 1 191 ? -5.289 0.136 7.049 1.00 93.50 191 ILE A C 1
ATOM 1583 O O . ILE A 1 191 ? -5.456 -0.362 5.939 1.00 93.50 191 ILE A O 1
ATOM 1587 N N . VAL A 1 192 ? -4.084 0.386 7.556 1.00 93.75 192 VAL A N 1
ATOM 1588 C CA . VAL A 1 192 ? -2.843 -0.048 6.911 1.00 93.75 192 VAL A CA 1
ATOM 1589 C C . VAL A 1 192 ? -2.357 -1.310 7.611 1.00 93.75 192 VAL A C 1
ATOM 1591 O O . VAL A 1 192 ? -2.186 -1.330 8.829 1.00 93.75 192 VAL A O 1
ATOM 1594 N N . MET A 1 193 ? -2.164 -2.382 6.851 1.00 91.50 193 MET A N 1
ATOM 1595 C CA . MET A 1 193 ? -1.789 -3.697 7.362 1.00 91.50 193 MET A CA 1
ATOM 1596 C C . MET A 1 193 ? -0.777 -4.384 6.453 1.00 91.50 193 MET A C 1
ATOM 1598 O O . MET A 1 193 ? -0.645 -4.058 5.280 1.00 91.50 193 MET A O 1
ATOM 1602 N N . GLY A 1 194 ? -0.098 -5.392 6.985 1.00 89.69 194 GLY A N 1
ATOM 1603 C CA . GLY A 1 194 ? 0.852 -6.200 6.233 1.00 89.69 194 GLY A CA 1
ATOM 1604 C C . GLY A 1 194 ? 2.190 -6.294 6.941 1.00 89.69 194 GLY A C 1
ATOM 1605 O O . GLY A 1 194 ? 2.274 -6.118 8.157 1.00 89.69 194 GLY A O 1
ATOM 1606 N N . ASP A 1 195 ? 3.224 -6.601 6.170 1.00 88.31 195 ASP A N 1
ATOM 1607 C CA . ASP A 1 195 ? 4.568 -6.802 6.693 1.00 88.31 195 ASP A CA 1
ATOM 1608 C C . ASP A 1 195 ? 5.449 -5.604 6.344 1.00 88.31 195 ASP A C 1
ATOM 1610 O O . ASP A 1 195 ? 5.749 -5.340 5.179 1.00 88.31 195 ASP A O 1
ATOM 1614 N N . PHE A 1 196 ? 5.848 -4.872 7.381 1.00 87.81 196 PHE A N 1
ATOM 1615 C CA . PHE A 1 196 ? 6.706 -3.700 7.274 1.00 87.81 196 PHE A CA 1
ATOM 1616 C C . PHE A 1 196 ? 8.199 -4.023 7.410 1.00 87.81 196 PHE A C 1
ATOM 1618 O O . PHE A 1 196 ? 9.023 -3.119 7.281 1.00 87.81 196 PHE A O 1
ATOM 1625 N N . ASN A 1 197 ? 8.577 -5.284 7.674 1.00 88.38 197 ASN A N 1
ATOM 1626 C CA . ASN A 1 197 ? 9.969 -5.673 7.924 1.00 88.38 197 ASN A CA 1
ATOM 1627 C C . ASN A 1 197 ? 10.670 -4.742 8.940 1.00 88.38 197 ASN A C 1
ATOM 1629 O O . ASN A 1 197 ? 11.834 -4.362 8.778 1.00 88.38 197 ASN A O 1
ATOM 1633 N N . SER A 1 198 ? 9.931 -4.330 9.974 1.00 87.50 198 SER A N 1
ATOM 1634 C CA . SER A 1 198 ? 10.298 -3.250 10.890 1.00 87.50 198 SER A CA 1
ATOM 1635 C C . SER A 1 198 ? 10.274 -3.707 12.346 1.00 87.50 198 SER A C 1
ATOM 1637 O O . SER A 1 198 ? 9.347 -4.398 12.775 1.00 87.50 198 SER A O 1
ATOM 1639 N N . GLN A 1 199 ? 11.240 -3.241 13.130 1.00 89.62 199 GLN A N 1
ATOM 1640 C CA . GLN A 1 199 ? 11.266 -3.363 14.583 1.00 89.62 199 GLN A CA 1
ATOM 1641 C C . GLN A 1 199 ? 11.198 -1.957 15.172 1.00 89.62 199 GLN A C 1
ATOM 1643 O O . GLN A 1 199 ? 12.165 -1.206 15.113 1.00 89.62 199 GLN A O 1
ATOM 1648 N N . ILE A 1 200 ? 10.040 -1.589 15.712 1.00 88.62 200 ILE A N 1
ATOM 1649 C CA . ILE A 1 200 ? 9.776 -0.243 16.253 1.00 88.62 200 ILE A CA 1
ATOM 1650 C C . ILE A 1 200 ? 10.436 0.001 17.622 1.00 88.62 200 ILE A C 1
ATOM 1652 O O . ILE A 1 200 ? 10.763 1.137 17.955 1.00 88.62 200 ILE A O 1
ATOM 1656 N N . GLY A 1 201 ? 10.706 -1.068 18.377 1.00 88.69 201 GLY A N 1
ATOM 1657 C CA . GLY A 1 201 ? 11.301 -1.010 19.712 1.00 88.69 201 GLY A CA 1
ATOM 1658 C C . GLY A 1 201 ? 10.388 -0.397 20.776 1.00 88.69 201 GLY A C 1
ATOM 1659 O O . GLY A 1 201 ? 9.176 -0.329 20.586 1.00 88.69 201 GLY A O 1
ATOM 1660 N N . CYS A 1 202 ? 10.974 0.005 21.905 1.00 87.12 202 CYS A N 1
ATOM 1661 C CA . CYS A 1 202 ? 10.273 0.722 22.972 1.00 87.12 202 CYS A CA 1
ATOM 1662 C C . CYS A 1 202 ? 9.882 2.146 22.542 1.00 87.12 202 CYS A C 1
ATOM 1664 O O . CYS A 1 202 ? 10.599 2.792 21.773 1.00 87.12 202 CYS A O 1
ATOM 1666 N N . GLN A 1 203 ? 8.767 2.627 23.089 1.00 88.12 203 GLN A N 1
ATOM 1667 C CA . GLN A 1 203 ? 8.283 3.995 22.926 1.00 88.12 203 GLN A CA 1
ATOM 1668 C C . GLN A 1 203 ? 9.316 5.020 23.423 1.00 88.12 203 GLN A C 1
ATOM 1670 O O . GLN A 1 203 ? 9.887 4.852 24.503 1.00 88.12 203 GLN A O 1
ATOM 1675 N N . GLN A 1 204 ? 9.524 6.085 22.649 1.00 86.56 204 GLN A N 1
ATOM 1676 C CA . GLN A 1 204 ? 10.349 7.243 23.007 1.00 86.56 204 GLN A CA 1
ATOM 1677 C C . GLN A 1 204 ? 9.482 8.486 23.282 1.00 86.56 204 GLN A C 1
ATOM 1679 O O . GLN A 1 204 ? 8.257 8.474 23.111 1.00 86.56 204 GLN A O 1
ATOM 1684 N N . GLU A 1 205 ? 10.107 9.562 23.763 1.00 83.44 205 GLU A N 1
ATOM 1685 C CA . GLU A 1 205 ? 9.426 10.829 24.048 1.00 83.44 205 GLU A CA 1
ATOM 1686 C C . GLU A 1 205 ? 8.798 11.417 22.769 1.00 83.44 205 GLU A C 1
ATOM 1688 O O . GLU A 1 205 ? 9.423 11.433 21.713 1.00 83.44 205 GLU A O 1
ATOM 1693 N N . GLY A 1 206 ? 7.536 11.855 22.848 1.00 83.38 206 GLY A N 1
ATOM 1694 C CA . GLY A 1 206 ? 6.774 12.379 21.702 1.00 83.38 206 GLY A CA 1
ATOM 1695 C C . GLY A 1 206 ? 6.035 11.333 20.850 1.00 83.38 206 GLY A C 1
ATOM 1696 O O . GLY A 1 206 ? 5.258 11.703 19.973 1.00 83.38 206 GLY A O 1
ATOM 1697 N N . GLU A 1 207 ? 6.201 10.033 21.117 1.00 87.62 207 GLU A N 1
ATOM 1698 C CA . GLU A 1 207 ? 5.592 8.955 20.311 1.00 87.62 207 GLU A CA 1
ATOM 1699 C C . GLU A 1 207 ? 4.301 8.372 20.907 1.00 87.62 207 GLU A C 1
ATOM 1701 O O . GLU A 1 207 ? 3.705 7.459 20.338 1.00 87.62 207 GLU A O 1
ATOM 1706 N N . ASN A 1 208 ? 3.833 8.898 22.039 1.00 86.44 208 ASN A N 1
ATOM 1707 C CA . ASN A 1 208 ? 2.649 8.430 22.777 1.00 86.44 208 ASN A CA 1
ATOM 1708 C C . ASN A 1 208 ? 1.348 8.446 21.958 1.00 86.44 208 ASN A C 1
ATOM 1710 O O . ASN A 1 208 ? 0.418 7.686 22.238 1.00 86.44 208 ASN A O 1
ATOM 1714 N N . ASN A 1 209 ? 1.280 9.300 20.938 1.00 85.69 209 ASN A N 1
ATOM 1715 C CA . ASN A 1 209 ? 0.119 9.397 20.058 1.00 85.69 209 ASN A CA 1
ATOM 1716 C C . ASN A 1 209 ? 0.068 8.294 18.990 1.00 85.69 209 ASN A C 1
ATOM 1718 O O . ASN A 1 209 ? -0.998 8.082 18.414 1.00 85.69 209 ASN A O 1
ATOM 1722 N N . VAL A 1 210 ? 1.183 7.595 18.750 1.00 87.81 210 VAL A N 1
ATOM 1723 C CA . VAL A 1 210 ? 1.359 6.616 17.663 1.00 87.81 210 VAL A CA 1
ATOM 1724 C C . VAL A 1 210 ? 1.683 5.222 18.197 1.00 87.81 210 VAL A C 1
ATOM 1726 O O . VAL A 1 210 ? 1.173 4.223 17.680 1.00 87.81 210 VAL A O 1
ATOM 1729 N N . ILE A 1 211 ? 2.524 5.150 19.229 1.00 90.44 211 ILE A N 1
ATOM 1730 C CA . ILE A 1 211 ? 2.987 3.925 19.871 1.00 90.44 211 ILE A CA 1
ATOM 1731 C C . ILE A 1 211 ? 2.334 3.798 21.251 1.00 90.44 211 ILE A C 1
ATOM 1733 O O . ILE A 1 211 ? 2.346 4.721 22.061 1.00 90.44 211 ILE A O 1
ATOM 1737 N N . GLY A 1 212 ? 1.777 2.621 21.516 1.00 86.69 212 GLY A N 1
ATOM 1738 C CA . GLY A 1 212 ? 1.234 2.224 22.806 1.00 86.69 212 GLY A CA 1
ATOM 1739 C C . GLY A 1 212 ? 2.284 1.678 23.781 1.00 86.69 212 GLY A C 1
ATOM 1740 O O . GLY A 1 212 ? 3.407 1.315 23.417 1.00 86.69 212 GLY A O 1
ATOM 1741 N N . LEU A 1 213 ? 1.853 1.552 25.038 1.00 84.75 213 LEU A N 1
ATOM 1742 C CA . LEU A 1 213 ? 2.681 1.233 26.210 1.00 84.75 213 LEU A CA 1
ATOM 1743 C C . LEU A 1 213 ? 3.336 -0.158 26.191 1.00 84.75 213 LEU A C 1
ATOM 1745 O O . LEU A 1 213 ? 4.232 -0.423 26.987 1.00 84.75 213 LEU A O 1
ATOM 1749 N N . TYR A 1 214 ? 2.884 -1.067 25.324 1.00 84.88 214 TYR A N 1
ATOM 1750 C CA . TYR A 1 214 ? 3.377 -2.447 25.264 1.00 84.88 214 TYR A CA 1
ATOM 1751 C C . TYR A 1 214 ? 4.367 -2.680 24.116 1.00 84.88 214 TYR A C 1
ATOM 1753 O O . TYR A 1 214 ? 4.644 -3.826 23.755 1.00 84.88 214 TYR A O 1
ATOM 1761 N N . SER A 1 215 ? 4.902 -1.611 23.523 1.00 83.12 215 SER A N 1
ATOM 1762 C CA . SER A 1 215 ? 6.016 -1.705 22.582 1.00 83.12 215 SER A CA 1
ATOM 1763 C C . SER A 1 215 ? 7.314 -2.074 23.317 1.00 83.12 215 SER A C 1
ATOM 1765 O O . SER A 1 215 ? 7.619 -1.550 24.387 1.00 83.12 215 SER A O 1
ATOM 1767 N N . GLN A 1 216 ? 8.061 -3.041 22.782 1.00 80.81 216 GLN A N 1
ATOM 1768 C CA . GLN A 1 216 ? 9.270 -3.587 23.408 1.00 80.81 216 GLN A CA 1
ATOM 1769 C C . GLN A 1 216 ? 10.344 -3.877 22.355 1.00 80.81 216 GLN A C 1
ATOM 1771 O O . GLN A 1 216 ? 10.042 -4.094 21.178 1.00 80.81 216 GLN A O 1
ATOM 1776 N N . GLY A 1 217 ? 11.603 -3.941 22.793 1.00 85.94 217 GLY A N 1
ATOM 1777 C CA . GLY A 1 217 ? 12.751 -4.322 21.968 1.00 85.94 217 GLY A CA 1
ATOM 1778 C C . GLY A 1 217 ? 13.559 -3.136 21.439 1.00 85.94 217 GLY A C 1
ATOM 1779 O O . GLY A 1 217 ? 13.336 -1.983 21.807 1.00 85.94 217 GLY A O 1
ATOM 1780 N N . LYS A 1 218 ? 14.528 -3.429 20.564 1.00 88.06 218 LYS A N 1
ATOM 1781 C CA . LYS A 1 218 ? 15.408 -2.424 19.955 1.00 88.06 218 LYS A CA 1
ATOM 1782 C C . LYS A 1 218 ? 14.852 -1.961 18.610 1.00 88.06 218 LYS A C 1
ATOM 1784 O O . LYS A 1 218 ? 14.431 -2.780 17.798 1.00 88.06 218 LYS A O 1
ATOM 1789 N N . ARG A 1 219 ? 14.892 -0.650 18.375 1.00 91.69 219 ARG A N 1
ATOM 1790 C CA . ARG A 1 219 ? 14.474 -0.040 17.111 1.00 91.69 219 ARG A CA 1
ATOM 1791 C C . ARG A 1 219 ? 15.496 -0.294 15.996 1.00 91.69 219 ARG A C 1
ATOM 1793 O O . ARG A 1 219 ? 16.696 -0.128 16.222 1.00 91.69 219 ARG A O 1
ATOM 1800 N N . ASN A 1 220 ? 15.028 -0.665 14.802 1.00 90.81 220 ASN A N 1
ATOM 1801 C CA . ASN A 1 220 ? 15.826 -0.692 13.565 1.00 90.81 220 ASN A CA 1
ATOM 1802 C C . ASN A 1 220 ? 15.456 0.484 12.632 1.00 90.81 220 ASN A C 1
ATOM 1804 O O . ASN A 1 220 ? 14.516 1.226 12.924 1.00 90.81 220 ASN A O 1
ATOM 1808 N N . LYS A 1 221 ? 16.177 0.683 11.514 1.00 89.94 221 LYS A N 1
ATOM 1809 C CA . LYS A 1 221 ? 15.939 1.849 10.638 1.00 89.94 221 LYS A CA 1
ATOM 1810 C C . LYS A 1 221 ? 14.563 1.793 9.980 1.00 89.94 221 LYS A C 1
ATOM 1812 O O . LYS A 1 221 ? 13.875 2.808 9.934 1.00 89.94 221 LYS A O 1
ATOM 1817 N N . ASN A 1 222 ? 14.129 0.611 9.535 1.00 88.31 222 ASN A N 1
ATOM 1818 C CA . ASN A 1 222 ? 12.768 0.421 9.031 1.00 88.31 222 ASN A CA 1
ATOM 1819 C C . ASN A 1 222 ? 11.698 0.732 10.097 1.00 88.31 222 ASN A C 1
ATOM 1821 O O . ASN A 1 222 ? 10.630 1.237 9.768 1.00 88.31 222 ASN A O 1
ATOM 1825 N N . GLY A 1 223 ? 11.985 0.456 11.371 1.00 90.75 223 GLY A N 1
ATOM 1826 C CA . GLY A 1 223 ? 11.153 0.815 12.516 1.00 90.75 223 GLY A CA 1
ATOM 1827 C C . GLY A 1 223 ? 10.995 2.316 12.678 1.00 90.75 223 GLY A C 1
ATOM 1828 O O . GLY A 1 223 ? 9.876 2.769 12.879 1.00 90.75 223 GLY A O 1
ATOM 1829 N N . GLN A 1 224 ? 12.081 3.079 12.524 1.00 91.69 224 GLN A N 1
ATOM 1830 C CA . GLN A 1 224 ? 12.009 4.540 12.531 1.00 91.69 224 GLN A CA 1
ATOM 1831 C C . GLN A 1 224 ? 11.151 5.061 11.371 1.00 91.69 224 GLN A C 1
ATOM 1833 O O . GLN A 1 224 ? 10.197 5.784 11.621 1.00 91.69 224 GLN A O 1
ATOM 1838 N N . LYS A 1 225 ? 11.388 4.592 10.134 1.00 91.50 225 LYS A N 1
ATOM 1839 C CA . LYS A 1 225 ? 10.588 4.997 8.959 1.00 91.50 225 LYS A CA 1
ATOM 1840 C C . LYS A 1 225 ? 9.089 4.713 9.136 1.00 91.50 225 LYS A C 1
ATOM 1842 O O . LYS A 1 225 ? 8.259 5.505 8.704 1.00 91.50 225 LYS A O 1
ATOM 1847 N N . LEU A 1 226 ? 8.726 3.599 9.781 1.00 92.12 226 LEU A N 1
ATOM 1848 C CA . LEU A 1 226 ? 7.325 3.286 10.084 1.00 92.12 226 LEU A CA 1
ATOM 1849 C C . LEU A 1 226 ? 6.715 4.248 11.116 1.00 92.12 226 LEU A C 1
ATOM 1851 O O . LEU A 1 226 ? 5.542 4.597 11.001 1.00 92.12 226 LEU A O 1
ATOM 1855 N N . ILE A 1 227 ? 7.485 4.656 12.124 1.00 91.62 227 ILE A N 1
ATOM 1856 C CA . ILE A 1 227 ? 7.033 5.623 13.131 1.00 91.62 227 ILE A CA 1
ATOM 1857 C C . ILE A 1 227 ? 6.852 6.997 12.490 1.00 91.62 227 ILE A C 1
ATOM 1859 O O . ILE A 1 227 ? 5.807 7.609 12.689 1.00 91.62 227 ILE A O 1
ATOM 1863 N N . ASP A 1 228 ? 7.813 7.432 11.673 1.00 91.69 228 ASP A N 1
ATOM 1864 C CA . ASP A 1 228 ? 7.755 8.704 10.949 1.00 91.69 228 ASP A CA 1
ATOM 1865 C C . ASP A 1 228 ? 6.518 8.749 10.034 1.00 91.69 228 ASP A C 1
ATOM 1867 O O . ASP A 1 228 ? 5.718 9.678 10.121 1.00 91.69 228 ASP A O 1
ATOM 1871 N N . LEU A 1 229 ? 6.284 7.680 9.258 1.00 92.00 229 LEU A N 1
ATOM 1872 C CA . LEU A 1 229 ? 5.083 7.512 8.430 1.00 92.00 229 LEU A CA 1
ATOM 1873 C C . LEU A 1 229 ? 3.796 7.635 9.257 1.00 92.00 229 LEU A C 1
ATOM 1875 O O . LEU A 1 229 ? 2.832 8.277 8.841 1.00 92.00 229 LEU A O 1
ATOM 1879 N N . ALA A 1 230 ? 3.753 6.975 10.415 1.00 91.38 230 ALA A N 1
ATOM 1880 C CA . ALA A 1 230 ? 2.568 6.960 11.257 1.00 91.38 230 ALA A CA 1
ATOM 1881 C C . ALA A 1 230 ? 2.321 8.317 11.937 1.00 91.38 230 ALA A C 1
ATOM 1883 O O . ALA A 1 230 ? 1.165 8.716 12.062 1.00 91.38 230 ALA A O 1
ATOM 1884 N N . LEU A 1 231 ? 3.373 9.051 12.306 1.00 90.00 231 LEU A N 1
ATOM 1885 C CA . LEU A 1 231 ? 3.271 10.431 12.783 1.00 90.00 231 LEU A CA 1
ATOM 1886 C C . LEU A 1 231 ? 2.733 11.357 11.683 1.00 90.00 231 LEU A C 1
ATOM 1888 O O . LEU A 1 231 ? 1.764 12.076 11.919 1.00 90.00 231 LEU A O 1
ATOM 1892 N N . GLU A 1 232 ? 3.306 11.293 10.480 1.00 90.56 232 GLU A N 1
ATOM 1893 C CA . GLU A 1 232 ? 2.927 12.135 9.336 1.00 90.56 232 GLU A CA 1
ATOM 1894 C C . GLU A 1 232 ? 1.486 11.875 8.875 1.00 90.56 232 GLU A C 1
ATOM 1896 O O . GLU A 1 232 ? 0.719 12.803 8.632 1.00 90.56 232 GLU A O 1
ATOM 1901 N N . SER A 1 233 ? 1.075 10.606 8.842 1.00 88.56 233 SER A N 1
ATOM 1902 C CA . SER A 1 233 ? -0.281 10.202 8.449 1.00 88.56 233 SER A CA 1
ATOM 1903 C C . SER A 1 233 ? -1.301 10.217 9.600 1.00 88.56 233 SER A C 1
ATOM 1905 O O . SER A 1 233 ? -2.447 9.808 9.396 1.00 88.56 233 SER A O 1
ATOM 1907 N N . ASN A 1 234 ? -0.905 10.631 10.812 1.00 90.06 234 ASN A N 1
ATOM 1908 C CA . ASN A 1 234 ? -1.715 10.568 12.038 1.00 90.06 234 ASN A CA 1
ATOM 1909 C C . ASN A 1 234 ? -2.351 9.175 12.282 1.00 90.06 234 ASN A C 1
ATOM 1911 O O . ASN A 1 234 ? -3.528 9.041 12.630 1.00 90.06 234 ASN A O 1
ATOM 1915 N N . LEU A 1 235 ? -1.570 8.115 12.056 1.00 92.00 235 LEU A N 1
ATOM 1916 C CA . LEU A 1 235 ? -1.954 6.718 12.254 1.00 92.00 235 LEU A CA 1
ATOM 1917 C C . LEU A 1 235 ? -1.422 6.181 13.586 1.00 92.00 235 LEU A C 1
ATOM 1919 O O . LEU A 1 235 ? -0.379 6.592 14.085 1.00 92.00 235 LEU A O 1
ATOM 1923 N N . ARG A 1 236 ? -2.124 5.190 14.145 1.00 91.81 236 ARG A N 1
ATOM 1924 C CA . ARG A 1 236 ? -1.719 4.503 15.380 1.00 91.81 236 ARG A CA 1
ATOM 1925 C C . ARG A 1 236 ? -1.283 3.076 15.098 1.00 91.81 236 ARG A C 1
ATOM 1927 O O . ARG A 1 236 ? -1.980 2.327 14.413 1.00 91.81 236 ARG A O 1
ATOM 1934 N N . ILE A 1 237 ? -0.165 2.659 15.686 1.00 90.88 237 ILE A N 1
ATOM 1935 C CA . ILE A 1 237 ? 0.356 1.298 15.540 1.00 90.88 237 ILE A CA 1
ATOM 1936 C C . ILE A 1 237 ? -0.361 0.380 16.532 1.00 90.88 237 ILE A C 1
ATOM 1938 O O . ILE A 1 237 ? 0.123 0.099 17.627 1.00 90.88 237 ILE A O 1
ATOM 1942 N N . MET A 1 238 ? -1.526 -0.128 16.136 1.00 87.31 238 MET A N 1
ATOM 1943 C CA . MET A 1 238 ? -2.443 -0.865 17.020 1.00 87.31 238 MET A CA 1
ATOM 1944 C C . MET A 1 238 ? -1.799 -2.031 17.787 1.00 87.31 238 MET A C 1
ATOM 1946 O O . MET A 1 238 ? -2.099 -2.236 18.960 1.00 87.31 238 MET A O 1
ATOM 1950 N N . ASN A 1 239 ? -0.850 -2.751 17.181 1.00 83.44 239 ASN A N 1
ATOM 1951 C CA . ASN A 1 239 ? -0.166 -3.893 17.807 1.00 83.44 239 ASN A CA 1
ATOM 1952 C C . ASN A 1 239 ? 0.644 -3.553 19.072 1.00 83.44 239 ASN A C 1
ATOM 1954 O O . ASN A 1 239 ? 1.087 -4.469 19.763 1.00 83.44 239 ASN A O 1
ATOM 1958 N N . THR A 1 240 ? 0.865 -2.270 19.361 1.00 84.12 240 THR A N 1
ATOM 1959 C CA . THR A 1 240 ? 1.613 -1.787 20.536 1.00 84.12 240 THR A CA 1
ATOM 1960 C C . THR A 1 240 ? 0.726 -1.415 21.719 1.00 84.12 240 THR A C 1
ATOM 1962 O O . THR A 1 240 ? 1.220 -1.246 22.830 1.00 84.12 240 THR A O 1
ATOM 1965 N N . TYR A 1 241 ? -0.587 -1.316 21.508 1.00 83.50 241 TYR A N 1
ATOM 1966 C CA . TYR A 1 241 ? -1.552 -0.965 22.551 1.00 83.50 241 TYR A CA 1
ATOM 1967 C C . TYR A 1 241 ? -2.055 -2.181 23.335 1.00 83.50 241 TYR A C 1
ATOM 1969 O O . TYR A 1 241 ? -2.736 -2.018 24.344 1.00 83.50 241 TYR A O 1
ATOM 1977 N N . TYR A 1 242 ? -1.681 -3.396 22.924 1.00 81.31 242 TYR A N 1
ATOM 1978 C CA . TYR A 1 242 ? -2.105 -4.636 23.568 1.00 81.31 242 TYR A CA 1
ATOM 1979 C C . TYR A 1 242 ? -0.916 -5.408 24.136 1.00 81.31 242 TYR A C 1
ATOM 1981 O O . TYR A 1 242 ? 0.072 -5.658 23.440 1.00 81.31 242 TYR A O 1
ATOM 1989 N N . LYS A 1 243 ? -1.042 -5.855 25.390 1.00 76.75 243 LYS A N 1
ATOM 1990 C CA . LYS A 1 243 ? -0.083 -6.770 26.012 1.00 76.75 243 LYS A CA 1
ATOM 1991 C C . LYS A 1 243 ? -0.160 -8.124 25.310 1.00 76.75 243 LYS A C 1
ATOM 1993 O O . LYS A 1 243 ? -1.175 -8.816 25.385 1.00 76.75 243 LYS A O 1
ATOM 1998 N N . LYS A 1 244 ? 0.917 -8.517 24.635 1.00 70.31 244 LYS A N 1
ATOM 1999 C CA . LYS A 1 244 ? 1.039 -9.871 24.084 1.00 70.31 244 LYS A CA 1
ATOM 2000 C C . LYS A 1 244 ? 1.307 -10.852 25.228 1.00 70.31 244 LYS A C 1
ATOM 2002 O O . LYS A 1 244 ? 2.042 -10.520 26.157 1.00 70.31 244 LYS A O 1
ATOM 2007 N N . LYS A 1 245 ? 0.718 -12.052 25.167 1.00 67.31 245 LYS A N 1
ATOM 2008 C CA . LYS A 1 245 ? 1.099 -13.151 26.068 1.00 67.31 245 LYS A CA 1
ATOM 2009 C C . LYS A 1 245 ? 2.576 -13.488 25.847 1.00 67.31 245 LYS A C 1
ATOM 2011 O O . LYS A 1 245 ? 3.049 -13.446 24.707 1.00 67.31 245 LYS A O 1
ATOM 2016 N N . ASN A 1 246 ? 3.298 -13.791 26.921 1.00 52.75 246 ASN A N 1
ATOM 2017 C CA . ASN A 1 246 ? 4.714 -14.124 26.828 1.00 52.75 246 ASN A CA 1
ATOM 2018 C C . ASN A 1 246 ? 4.885 -15.415 26.022 1.00 52.75 246 ASN A C 1
ATOM 2020 O O . ASN A 1 246 ? 4.205 -16.406 26.265 1.00 52.75 246 ASN A O 1
ATOM 2024 N N . LYS A 1 247 ? 5.828 -15.422 25.075 1.00 50.75 247 LYS A N 1
ATOM 2025 C CA . LYS A 1 247 ? 6.113 -16.607 24.248 1.00 50.75 247 LYS A CA 1
ATOM 2026 C C . LYS A 1 247 ? 6.586 -17.805 25.094 1.00 50.75 247 LYS A C 1
ATOM 2028 O O . LYS A 1 247 ? 6.324 -18.939 24.728 1.00 50.75 247 LYS A O 1
ATOM 2033 N N . GLN A 1 248 ? 7.195 -17.538 26.254 1.00 45.12 248 GLN A N 1
ATOM 2034 C CA . GLN A 1 248 ? 7.634 -18.553 27.220 1.00 45.12 248 GLN A CA 1
ATOM 2035 C C . GLN A 1 248 ? 6.484 -19.273 27.947 1.00 45.12 248 GLN A C 1
ATOM 2037 O O . GLN A 1 248 ? 6.670 -20.410 28.360 1.00 45.12 248 GLN A O 1
ATOM 2042 N N . GLU A 1 249 ? 5.295 -18.669 28.074 1.00 37.94 249 GLU A N 1
ATOM 2043 C CA . GLU A 1 249 ? 4.133 -19.366 28.657 1.00 37.94 249 GLU A CA 1
ATOM 2044 C C . GLU A 1 249 ? 3.565 -20.424 27.698 1.00 37.94 249 GLU A C 1
ATOM 2046 O O . GLU A 1 249 ? 3.098 -21.461 28.150 1.00 37.94 249 GLU A O 1
ATOM 2051 N N . MET A 1 250 ? 3.674 -20.228 26.375 1.00 37.62 250 MET A N 1
ATOM 2052 C CA . MET A 1 250 ? 3.219 -21.233 25.400 1.00 37.62 250 MET A CA 1
ATOM 2053 C C . MET A 1 250 ? 4.145 -22.453 25.305 1.00 37.62 250 MET A C 1
ATOM 2055 O O . MET A 1 250 ? 3.657 -23.550 25.048 1.00 37.62 250 MET A O 1
ATOM 2059 N N . ASP A 1 251 ? 5.456 -22.289 25.522 1.00 34.94 251 ASP A N 1
ATOM 2060 C CA . ASP A 1 251 ? 6.400 -23.418 25.493 1.00 34.94 251 ASP A CA 1
ATOM 2061 C C . ASP A 1 251 ? 6.330 -24.268 26.780 1.00 34.94 251 ASP A C 1
ATOM 2063 O O . ASP A 1 251 ? 6.582 -25.472 26.728 1.00 34.94 251 ASP A O 1
ATOM 2067 N N . MET A 1 252 ? 5.929 -23.690 27.925 1.00 37.06 252 MET A N 1
ATOM 2068 C CA . MET A 1 252 ? 5.700 -24.460 29.160 1.00 37.06 252 MET A CA 1
ATOM 2069 C C . MET A 1 252 ? 4.401 -25.277 29.131 1.00 37.06 252 MET A C 1
ATOM 2071 O O . MET A 1 252 ? 4.391 -26.395 29.641 1.00 37.06 252 MET A O 1
ATOM 2075 N N . ASP A 1 253 ? 3.341 -24.787 28.480 1.00 41.38 253 ASP A N 1
ATOM 2076 C CA . ASP A 1 253 ? 2.060 -25.508 28.380 1.00 41.38 253 ASP A CA 1
ATOM 2077 C C . ASP A 1 253 ? 2.092 -26.690 27.382 1.00 41.38 253 ASP A C 1
ATOM 2079 O O . ASP A 1 253 ? 1.225 -27.564 27.421 1.00 41.38 253 ASP A O 1
ATOM 2083 N N . LEU A 1 254 ? 3.105 -26.774 26.507 1.00 41.41 254 LEU A N 1
ATOM 2084 C CA . LEU A 1 254 ? 3.231 -27.835 25.492 1.00 41.41 254 LEU A CA 1
ATOM 2085 C C . LEU A 1 254 ? 4.065 -29.054 25.932 1.00 41.41 254 LEU A C 1
ATOM 2087 O O . LEU A 1 254 ? 4.189 -30.009 25.166 1.00 41.41 254 LEU A O 1
ATOM 2091 N N . THR A 1 255 ? 4.594 -29.079 27.161 1.00 38.56 255 THR A N 1
ATOM 2092 C CA . THR A 1 255 ? 5.393 -30.217 27.681 1.00 38.56 255 THR A CA 1
ATOM 2093 C C . THR A 1 255 ? 4.622 -31.158 28.620 1.00 38.56 255 THR A C 1
ATOM 2095 O O . THR A 1 255 ? 5.195 -32.066 29.217 1.00 38.56 255 THR A O 1
ATOM 2098 N N . GLY A 1 256 ? 3.298 -31.008 28.710 1.00 36.16 256 GLY A N 1
ATOM 2099 C CA . GLY A 1 256 ? 2.423 -31.768 29.610 1.00 36.16 256 GLY A CA 1
ATOM 2100 C C . GLY A 1 256 ? 1.945 -33.150 29.139 1.00 36.16 256 GLY A C 1
ATOM 2101 O O . GLY A 1 256 ? 0.854 -33.548 29.534 1.00 36.16 256 GLY A O 1
ATOM 2102 N N . TRP A 1 257 ? 2.706 -33.902 28.335 1.00 29.23 257 TRP A N 1
ATOM 2103 C CA . TRP A 1 257 ? 2.369 -35.305 28.036 1.00 29.23 257 TRP A CA 1
ATOM 2104 C C . TRP A 1 257 ? 3.294 -36.257 28.798 1.00 29.23 257 TRP A C 1
ATOM 2106 O O . TRP A 1 257 ? 4.362 -36.636 28.324 1.00 29.23 257 TRP A O 1
ATOM 2116 N N . LYS A 1 258 ? 2.853 -36.637 30.003 1.00 31.23 258 LYS A N 1
ATOM 2117 C CA . LYS A 1 258 ? 3.260 -37.886 30.653 1.00 31.23 258 LYS A CA 1
ATOM 2118 C C . LYS A 1 258 ? 2.398 -39.024 30.105 1.00 31.23 258 LYS A C 1
ATOM 2120 O O . LYS A 1 258 ? 1.194 -39.039 30.352 1.00 31.23 258 LYS A O 1
ATOM 2125 N N . THR A 1 259 ? 3.043 -39.985 29.460 1.00 35.72 259 THR A N 1
ATOM 2126 C CA . THR A 1 259 ? 2.755 -41.423 29.580 1.00 35.72 259 THR A CA 1
ATOM 2127 C C . THR A 1 259 ? 4.087 -42.134 29.638 1.00 35.72 259 THR A C 1
ATOM 2129 O O . THR A 1 259 ? 4.909 -41.834 28.744 1.00 35.72 259 THR A O 1
#

Mean predicted aligned error: 17.0 Å

Nearest PDB structures (foldseek):
  4gyz-assembly4_D  TM=5.767E-01  e=1.443E-02  Mus musculus
  4gyz-assembly8_H  TM=5.359E-01  e=1.013E-02  Mus musculus
  4gyz-assembly6_F  TM=5.321E-01  e=1.360E-02  Mus musculus
  5j3p-assembly1_A  TM=5.437E-01  e=7.959E-02  Homo sapiens
  6uly-assembly1_A  TM=2.324E-01  e=1.512E+00  Bacillus stratosphericus LAMA 585

pLDDT: mean 74.84, std 16.21, range [29.23, 94.44]

Solvent-accessible surface area (backbone atoms only — not comparable to full-atom values): 15496 Å² total; per-residue (Å²): 124,67,65,64,53,51,53,51,52,52,49,56,51,49,57,25,60,76,69,73,54,58,82,86,71,69,70,54,72,68,59,55,40,69,72,67,67,64,78,56,65,64,59,52,52,51,50,52,52,49,54,49,51,54,55,47,71,73,55,86,78,85,55,66,64,62,52,62,53,72,61,69,91,81,87,71,86,81,73,96,68,86,76,85,80,46,68,50,55,56,50,54,69,75,58,50,66,48,78,46,80,54,97,63,33,35,35,41,38,27,51,84,49,90,97,48,79,54,32,67,50,79,40,54,51,91,52,54,85,27,50,75,47,78,48,69,87,48,46,35,33,30,36,40,32,31,46,88,48,92,96,53,86,40,35,23,43,35,39,37,50,48,62,50,78,87,48,57,66,70,63,43,51,56,49,52,53,54,46,50,55,50,59,68,76,38,47,91,45,65,47,82,45,72,47,56,59,51,37,60,15,46,73,57,93,90,34,72,83,31,41,28,90,51,34,61,66,69,62,41,72,46,13,50,55,51,51,53,50,23,61,77,67,75,37,64,50,66,83,16,66,44,83,73,80,62,73,69,60,60,63,61,68,70,68,76,78,88,129

Organism: NCBI:txid348720